Protein AF-A0A5N8WT62-F1 (afdb_monomer_lite)

Structure (mmCIF, N/CA/C/O backbone):
data_AF-A0A5N8WT62-F1
#
_entry.id   AF-A0A5N8WT62-F1
#
loop_
_atom_site.group_PDB
_atom_site.id
_atom_site.type_symbol
_atom_site.label_atom_id
_atom_site.label_alt_id
_atom_site.label_comp_id
_atom_site.label_asym_id
_atom_site.label_entity_id
_atom_site.label_seq_id
_atom_site.pdbx_PDB_ins_code
_atom_site.Cartn_x
_atom_site.Cartn_y
_atom_site.Cartn_z
_atom_site.occupancy
_atom_site.B_iso_or_equiv
_atom_site.auth_seq_id
_atom_site.auth_comp_id
_atom_site.auth_asym_id
_atom_site.auth_atom_id
_atom_site.pdbx_PDB_model_num
ATOM 1 N N . MET A 1 1 ? -28.348 8.836 -7.015 1.00 34.72 1 MET A N 1
ATOM 2 C CA . MET A 1 1 ? -27.151 9.386 -6.341 1.00 34.72 1 MET A CA 1
ATOM 3 C C . MET A 1 1 ? -25.956 8.508 -6.690 1.00 34.72 1 MET A C 1
ATOM 5 O O . MET A 1 1 ? -25.831 7.423 -6.145 1.00 34.72 1 MET A O 1
ATOM 9 N N . CYS A 1 2 ? -25.140 8.913 -7.662 1.00 37.28 2 CYS A N 1
ATOM 10 C CA . CYS A 1 2 ? -23.939 8.187 -8.083 1.00 37.28 2 CYS A CA 1
ATOM 11 C C . CYS A 1 2 ? -22.739 8.648 -7.239 1.00 37.28 2 CYS A C 1
ATOM 13 O O . CYS A 1 2 ? -22.158 9.700 -7.483 1.00 37.28 2 CYS A O 1
ATOM 15 N N . GLY A 1 3 ? -22.380 7.867 -6.218 1.00 40.81 3 GLY A N 1
ATOM 16 C CA . GLY A 1 3 ? -21.241 8.114 -5.324 1.00 40.81 3 GLY A CA 1
ATOM 17 C C . GLY A 1 3 ? -19.871 7.847 -5.961 1.00 40.81 3 GLY A C 1
ATOM 18 O O . GLY A 1 3 ? -19.050 7.166 -5.360 1.00 40.81 3 GLY A O 1
ATOM 19 N N . ALA A 1 4 ? -19.627 8.342 -7.178 1.00 37.66 4 ALA A N 1
ATOM 20 C CA . ALA A 1 4 ? -18.383 8.117 -7.925 1.00 37.66 4 ALA A CA 1
ATOM 21 C C . ALA A 1 4 ? -17.422 9.324 -7.918 1.00 37.66 4 ALA A C 1
ATOM 23 O O . ALA A 1 4 ? -16.327 9.243 -8.463 1.00 37.66 4 ALA A O 1
ATOM 24 N N . CYS A 1 5 ? -17.777 10.429 -7.258 1.00 37.72 5 CYS A N 1
ATOM 25 C CA . CYS A 1 5 ? -16.942 11.634 -7.173 1.00 37.72 5 CYS A CA 1
ATOM 26 C C . CYS A 1 5 ? -15.901 11.562 -6.034 1.00 37.72 5 CYS A C 1
ATOM 28 O O . CYS A 1 5 ? -15.618 12.564 -5.380 1.00 37.72 5 CYS A O 1
ATOM 30 N N . GLY A 1 6 ? -15.362 10.373 -5.748 1.00 40.34 6 GLY A N 1
ATOM 31 C CA . GLY A 1 6 ? -14.271 10.189 -4.791 1.00 40.34 6 GLY A CA 1
ATOM 32 C C . GLY A 1 6 ? -12.950 10.584 -5.443 1.00 40.34 6 GLY A C 1
ATOM 33 O O . GLY A 1 6 ? -12.403 9.809 -6.217 1.00 40.34 6 GLY A O 1
ATOM 34 N N . GLY A 1 7 ? -12.496 11.802 -5.144 1.00 40.34 7 GLY A N 1
ATOM 35 C CA . GLY A 1 7 ? -11.359 12.502 -5.738 1.00 40.34 7 GLY A CA 1
ATOM 36 C C . GLY A 1 7 ? -10.162 11.652 -6.177 1.00 40.34 7 GLY A C 1
ATOM 37 O O . GLY A 1 7 ? -9.673 10.772 -5.469 1.00 40.34 7 GLY A O 1
ATOM 38 N N . THR A 1 8 ? -9.621 12.051 -7.325 1.00 44.72 8 THR A N 1
ATOM 39 C CA . THR A 1 8 ? -8.310 11.696 -7.893 1.00 44.72 8 THR A CA 1
ATOM 40 C C . THR A 1 8 ? -7.134 11.801 -6.907 1.00 44.72 8 THR A C 1
ATOM 42 O O . THR A 1 8 ? -6.061 11.277 -7.180 1.00 44.72 8 THR A O 1
ATOM 45 N N . GLN A 1 9 ? -7.317 12.424 -5.741 1.00 45.44 9 GLN A N 1
ATOM 46 C CA . GLN A 1 9 ? -6.315 12.519 -4.673 1.00 45.44 9 GLN A CA 1
ATOM 47 C C . GLN A 1 9 ? -6.109 11.203 -3.903 1.00 45.44 9 GLN A C 1
ATOM 49 O O . GLN A 1 9 ? -5.055 11.006 -3.314 1.00 45.44 9 GLN A O 1
ATOM 54 N N . ALA A 1 10 ? -7.057 10.263 -3.961 1.00 49.59 10 ALA A N 1
ATOM 55 C CA . ALA A 1 10 ? -6.965 8.980 -3.260 1.00 49.59 10 ALA A CA 1
ATOM 56 C C . ALA A 1 10 ? -6.489 7.813 -4.154 1.00 49.59 10 ALA A C 1
ATOM 58 O O . ALA A 1 10 ? -6.701 6.646 -3.821 1.00 49.59 10 ALA A O 1
ATOM 59 N N . LEU A 1 11 ? -5.868 8.126 -5.299 1.00 55.59 11 LEU A N 1
ATOM 60 C CA . LEU A 1 11 ? -5.342 7.155 -6.270 1.00 55.59 11 LEU A CA 1
ATOM 61 C C . LEU A 1 11 ? -3.998 6.524 -5.84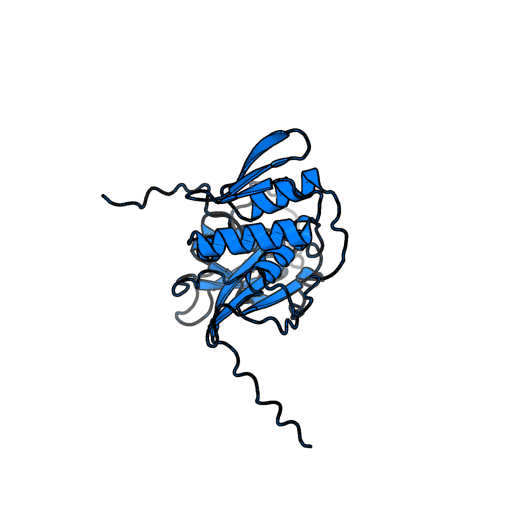9 1.00 55.59 11 LEU A C 1
ATOM 63 O O . LEU A 1 11 ? -3.488 5.685 -6.582 1.00 55.59 11 LEU A O 1
ATOM 67 N N . GLY A 1 12 ? -3.432 6.913 -4.699 1.00 67.25 12 GLY A N 1
ATOM 68 C CA . GLY A 1 12 ? -2.106 6.468 -4.241 1.00 67.25 12 GLY A CA 1
ATOM 69 C C . GLY A 1 12 ? -2.076 5.557 -3.006 1.00 67.25 12 GLY A C 1
ATOM 70 O O . GLY A 1 12 ? -1.006 5.072 -2.655 1.00 67.25 12 GLY A O 1
ATOM 71 N N . ASP A 1 13 ? -3.203 5.300 -2.326 1.00 87.56 13 ASP A N 1
ATOM 72 C CA . ASP A 1 13 ? -3.199 4.384 -1.172 1.00 87.56 13 ASP A CA 1
ATOM 73 C C . ASP A 1 13 ? -3.484 2.946 -1.614 1.00 87.56 13 ASP A C 1
ATOM 75 O O . ASP A 1 13 ? -4.636 2.526 -1.769 1.00 87.56 13 ASP A O 1
ATOM 79 N N . TRP A 1 14 ? -2.406 2.184 -1.794 1.00 92.19 14 TRP A N 1
ATOM 80 C CA . TRP A 1 14 ? -2.440 0.774 -2.178 1.00 92.19 14 TRP A CA 1
ATOM 81 C C . TRP A 1 14 ? -3.269 -0.097 -1.218 1.00 92.19 14 TRP A C 1
ATOM 83 O O . TRP A 1 14 ? -3.805 -1.126 -1.632 1.00 92.19 14 TRP A O 1
ATOM 93 N N . ALA A 1 15 ? -3.397 0.304 0.052 1.00 94.25 15 ALA A N 1
ATOM 94 C CA . ALA A 1 15 ? -4.101 -0.455 1.079 1.00 94.25 15 ALA A CA 1
ATOM 95 C C . ALA A 1 15 ? -5.578 -0.063 1.216 1.00 94.25 15 ALA A C 1
ATOM 97 O O . ALA A 1 15 ? -6.313 -0.706 1.968 1.00 94.25 15 ALA A O 1
ATOM 98 N N . ARG A 1 16 ? -6.052 0.951 0.484 1.00 92.38 16 ARG A N 1
ATOM 99 C CA . ARG A 1 16 ? -7.422 1.466 0.609 1.00 92.38 16 ARG A CA 1
ATOM 100 C C . ARG A 1 16 ? -8.518 0.398 0.464 1.00 92.38 16 ARG A C 1
ATOM 102 O O . ARG A 1 16 ? -9.448 0.412 1.272 1.00 92.38 16 ARG A O 1
ATOM 109 N N . PRO A 1 17 ? -8.448 -0.557 -0.487 1.00 92.12 17 PRO A N 1
ATOM 110 C CA . PRO A 1 17 ? -9.452 -1.620 -0.572 1.00 92.12 17 PRO A CA 1
ATOM 111 C C . PRO A 1 17 ? -9.489 -2.523 0.672 1.00 92.12 17 PRO A C 1
ATOM 113 O O . PRO A 1 17 ? -10.533 -3.083 0.993 1.00 92.12 17 PRO A O 1
ATOM 116 N N . LEU A 1 18 ? -8.369 -2.644 1.391 1.00 93.88 18 LEU A N 1
ATOM 117 C CA . LEU A 1 18 ? -8.225 -3.487 2.584 1.00 93.88 18 LEU A CA 1
ATOM 118 C C . LEU A 1 18 ? -8.820 -2.840 3.834 1.00 93.88 18 LEU A C 1
ATOM 120 O O . LEU A 1 18 ? -9.119 -3.534 4.803 1.00 93.88 18 LEU A O 1
ATOM 124 N N . THR A 1 19 ? -8.961 -1.514 3.824 1.00 95.06 19 THR A N 1
ATOM 125 C CA . THR A 1 19 ? -9.392 -0.690 4.960 1.00 95.06 19 THR A CA 1
ATOM 126 C C . THR A 1 19 ? -10.759 -0.045 4.718 1.00 95.06 19 THR A C 1
ATOM 128 O O . THR A 1 19 ? -11.128 0.923 5.386 1.00 95.06 19 THR A O 1
ATOM 131 N N . ALA A 1 20 ? -11.542 -0.585 3.777 1.00 92.25 20 ALA A N 1
ATOM 132 C CA . ALA A 1 20 ? -12.860 -0.066 3.420 1.00 92.25 20 ALA A CA 1
ATOM 133 C C . ALA A 1 20 ? -13.867 -0.148 4.585 1.00 92.25 20 ALA A C 1
ATOM 135 O O . ALA A 1 20 ? -14.671 0.769 4.784 1.00 92.25 20 ALA A O 1
ATOM 136 N N . GLU A 1 21 ? -13.787 -1.191 5.413 1.00 94.88 21 GLU A N 1
ATOM 137 C CA . GLU A 1 21 ? -14.678 -1.385 6.561 1.00 94.88 21 GLU A CA 1
ATOM 138 C C . GLU A 1 21 ? -14.128 -0.785 7.863 1.00 94.88 21 GLU A C 1
ATOM 140 O O . GLU A 1 21 ? -12.920 -0.712 8.091 1.00 94.88 21 GLU A O 1
ATOM 145 N N . VAL A 1 22 ? -15.035 -0.393 8.768 1.00 95.81 22 VAL A N 1
ATOM 146 C CA . VAL A 1 22 ? -14.671 0.137 10.097 1.00 95.81 22 VAL A CA 1
ATOM 147 C C . VAL A 1 22 ? -13.860 -0.888 10.894 1.00 95.81 22 VAL A C 1
ATOM 149 O O . VAL A 1 22 ? -12.861 -0.517 11.500 1.00 95.81 22 VAL A O 1
ATOM 152 N N . ALA A 1 23 ? -14.242 -2.169 10.855 1.00 95.44 23 ALA A N 1
ATOM 153 C CA . ALA A 1 23 ? -13.525 -3.234 11.557 1.00 95.44 23 ALA A CA 1
ATOM 154 C C . ALA A 1 23 ? -12.074 -3.377 11.067 1.00 95.44 23 ALA A C 1
ATOM 156 O O . ALA A 1 23 ? -11.157 -3.459 11.883 1.00 95.44 23 ALA A O 1
ATOM 157 N N . ALA A 1 24 ? -11.853 -3.311 9.751 1.00 96.00 24 ALA A N 1
ATOM 158 C CA . ALA A 1 24 ? -10.514 -3.346 9.172 1.00 96.00 24 ALA A CA 1
ATOM 159 C C . ALA A 1 24 ? -9.682 -2.113 9.564 1.00 96.00 24 ALA A C 1
ATOM 161 O O . ALA A 1 24 ? -8.508 -2.241 9.913 1.00 96.00 24 ALA A O 1
ATOM 162 N N . ARG A 1 25 ? -10.288 -0.916 9.594 1.00 97.38 25 ARG A N 1
ATOM 163 C CA . ARG A 1 25 ? -9.611 0.292 10.102 1.00 97.38 25 ARG A CA 1
ATOM 164 C C . ARG A 1 25 ? -9.256 0.188 11.582 1.00 97.38 25 ARG A C 1
ATOM 166 O O . ARG A 1 25 ? -8.179 0.642 11.968 1.00 97.38 25 ARG A O 1
ATOM 173 N N . SER A 1 26 ? -10.114 -0.423 12.397 1.00 97.12 26 SER A N 1
ATOM 174 C CA . SER A 1 26 ? -9.813 -0.709 13.805 1.00 97.12 26 SER A CA 1
ATOM 175 C C . SER A 1 26 ? -8.643 -1.678 13.940 1.00 97.12 26 SER A C 1
ATOM 177 O O . SER A 1 26 ? -7.757 -1.435 14.754 1.00 97.12 26 SER A O 1
ATOM 179 N N . ALA A 1 27 ? -8.585 -2.720 13.106 1.00 96.44 27 ALA A N 1
ATOM 180 C CA . ALA A 1 27 ? -7.468 -3.659 13.103 1.00 96.44 27 ALA A CA 1
ATOM 181 C C . ALA A 1 27 ? -6.140 -2.978 12.738 1.00 96.44 27 ALA A C 1
ATOM 183 O O . ALA A 1 27 ? -5.125 -3.194 13.398 1.00 96.44 27 ALA A O 1
ATOM 184 N N . VAL A 1 28 ? -6.151 -2.087 11.740 1.00 96.75 28 VAL A N 1
ATOM 185 C CA . VAL A 1 28 ? -4.987 -1.256 11.396 1.00 96.75 28 VAL A CA 1
ATOM 186 C C . VAL A 1 28 ? -4.588 -0.339 12.552 1.00 96.75 28 VAL A C 1
ATOM 188 O O . VAL A 1 28 ? -3.407 -0.268 12.877 1.00 96.75 28 VAL A O 1
ATOM 191 N N . ALA A 1 29 ? -5.540 0.331 13.208 1.00 96.62 29 ALA A N 1
ATOM 192 C CA . ALA A 1 29 ? -5.240 1.191 14.353 1.00 96.62 29 ALA A CA 1
ATOM 193 C C . ALA A 1 29 ? -4.567 0.401 15.490 1.00 96.62 29 ALA A C 1
ATOM 195 O O . ALA A 1 29 ? -3.530 0.829 15.994 1.00 96.62 29 ALA A O 1
ATOM 196 N N . THR A 1 30 ? -5.090 -0.784 15.825 1.00 94.94 30 THR A N 1
ATOM 197 C CA . THR A 1 30 ? -4.477 -1.699 16.800 1.00 94.94 30 THR A CA 1
ATOM 198 C C . THR A 1 30 ? -3.062 -2.101 16.386 1.00 94.94 30 THR A C 1
ATOM 200 O O . THR A 1 30 ? -2.139 -2.001 17.196 1.00 94.94 30 THR A O 1
ATOM 203 N N . ALA A 1 31 ? -2.866 -2.493 15.124 1.00 93.50 31 ALA A N 1
ATOM 204 C CA . ALA A 1 31 ? -1.561 -2.876 14.594 1.00 93.50 31 ALA A CA 1
ATOM 205 C C . ALA A 1 31 ? -0.540 -1.730 14.680 1.00 93.50 31 ALA A C 1
ATOM 207 O O . ALA A 1 31 ? 0.583 -1.939 15.141 1.00 93.50 31 ALA A O 1
ATOM 208 N N . VAL A 1 32 ? -0.938 -0.509 14.305 1.00 93.75 32 VAL A N 1
ATOM 209 C CA . VAL A 1 32 ? -0.092 0.690 14.399 1.00 93.75 32 VAL A CA 1
ATOM 210 C C . VAL A 1 32 ? 0.244 1.006 15.855 1.00 93.75 32 VAL A C 1
ATOM 212 O O . VAL A 1 32 ? 1.418 1.179 16.173 1.00 93.75 32 VAL A O 1
ATOM 215 N N . THR A 1 33 ? -0.742 1.031 16.760 1.00 92.50 33 THR A N 1
ATOM 216 C CA . THR A 1 33 ? -0.502 1.264 18.195 1.00 92.50 33 THR A CA 1
ATOM 217 C C . THR A 1 33 ? 0.452 0.226 18.778 1.00 92.50 33 THR A C 1
ATOM 219 O O . THR A 1 33 ? 1.339 0.570 19.557 1.00 92.50 33 THR A O 1
ATOM 222 N N . ARG A 1 34 ? 0.315 -1.040 18.380 1.00 89.44 34 ARG A N 1
ATOM 223 C CA . ARG A 1 34 ? 1.184 -2.124 18.838 1.00 89.44 34 ARG A CA 1
ATOM 224 C C . ARG A 1 34 ? 2.615 -1.967 18.325 1.00 89.44 34 ARG A C 1
ATOM 226 O O . ARG A 1 34 ? 3.547 -2.096 19.112 1.00 89.44 34 ARG A O 1
ATOM 233 N N . LEU A 1 35 ? 2.786 -1.643 17.041 1.00 88.56 35 LEU A N 1
ATOM 234 C CA . LEU A 1 35 ? 4.100 -1.433 16.426 1.00 88.56 35 LEU A CA 1
ATOM 235 C C . LEU A 1 35 ? 4.826 -0.206 17.004 1.00 88.56 35 LEU A C 1
ATOM 237 O O . LEU A 1 35 ? 6.024 -0.261 17.278 1.00 88.56 35 LEU A O 1
ATOM 241 N N . ALA A 1 36 ? 4.100 0.891 17.219 1.00 89.19 36 ALA A N 1
ATOM 242 C CA . ALA A 1 36 ? 4.633 2.145 17.751 1.00 89.19 36 ALA A CA 1
ATOM 243 C C . ALA A 1 36 ? 4.757 2.164 19.293 1.00 89.19 36 ALA A C 1
ATOM 245 O O . ALA A 1 36 ? 5.450 3.012 19.867 1.00 89.19 36 ALA A O 1
ATOM 246 N N . GLY A 1 37 ? 4.104 1.226 19.984 1.00 87.44 37 GLY A N 1
ATOM 247 C CA . GLY A 1 37 ? 4.119 1.100 21.438 1.00 87.44 37 GLY A CA 1
ATOM 248 C C . GLY A 1 37 ? 3.513 2.310 22.158 1.00 87.44 37 GLY A C 1
ATOM 249 O O . GLY A 1 37 ? 2.622 2.994 21.659 1.00 87.44 37 GLY A O 1
ATOM 250 N N . ARG A 1 38 ? 4.021 2.617 23.360 1.00 82.94 38 ARG A N 1
ATOM 251 C CA . ARG A 1 38 ? 3.478 3.686 24.231 1.00 82.94 38 ARG A CA 1
ATOM 252 C C . ARG A 1 38 ? 3.535 5.095 23.623 1.00 82.94 38 ARG A C 1
ATOM 254 O O . ARG A 1 38 ? 2.882 5.994 24.141 1.00 82.94 38 ARG A O 1
ATOM 261 N N . ARG A 1 39 ? 4.326 5.303 22.565 1.00 82.56 39 ARG A N 1
ATOM 262 C CA . ARG A 1 39 ? 4.524 6.612 21.920 1.00 82.56 39 ARG A CA 1
ATOM 263 C C . ARG A 1 39 ? 3.563 6.878 20.764 1.00 82.56 39 ARG A C 1
ATOM 265 O O . ARG A 1 39 ? 3.560 7.988 20.254 1.00 82.56 39 ARG A O 1
ATOM 272 N N . ALA A 1 40 ? 2.729 5.907 20.386 1.00 82.06 40 ALA A N 1
ATOM 273 C CA . ALA A 1 40 ? 1.821 6.015 19.242 1.00 82.06 40 ALA A CA 1
ATOM 274 C C . ALA A 1 40 ? 0.772 7.142 19.352 1.00 82.06 40 ALA A C 1
ATOM 276 O O . ALA A 1 40 ? 0.095 7.450 18.374 1.00 82.06 40 ALA A O 1
ATOM 277 N N . GLY A 1 41 ? 0.590 7.720 20.545 1.00 89.06 41 GLY A N 1
ATOM 278 C CA . GLY A 1 41 ? -0.551 8.580 20.837 1.00 89.06 41 GLY A CA 1
ATOM 279 C C . GLY A 1 41 ? -1.854 7.778 20.904 1.00 89.06 41 GLY A C 1
ATOM 280 O O . GLY A 1 41 ? -1.847 6.567 21.140 1.00 89.06 41 GLY A O 1
ATOM 281 N N . ARG A 1 42 ? -2.991 8.457 20.727 1.00 95.88 42 ARG A N 1
ATOM 282 C CA . ARG A 1 42 ? -4.312 7.812 20.636 1.00 95.88 42 ARG A CA 1
ATOM 283 C C . ARG A 1 42 ? -4.793 7.842 19.194 1.00 95.88 42 ARG A C 1
ATOM 285 O O . ARG A 1 42 ? -4.885 8.915 18.605 1.00 95.88 42 ARG A O 1
ATOM 292 N N . ILE A 1 43 ? -5.139 6.678 18.655 1.00 97.38 43 ILE A N 1
ATOM 293 C CA . ILE A 1 43 ? -5.678 6.535 17.302 1.00 97.38 43 ILE A CA 1
ATOM 294 C C . ILE A 1 43 ? -7.163 6.197 17.423 1.00 97.38 43 ILE A C 1
ATOM 296 O O . ILE A 1 43 ? -7.527 5.226 18.081 1.00 97.38 43 ILE A O 1
ATOM 300 N N . ALA A 1 44 ? -8.020 6.997 16.795 1.00 97.50 44 ALA A N 1
ATOM 301 C CA . ALA A 1 44 ? -9.454 6.744 16.712 1.00 97.50 44 ALA A CA 1
ATOM 302 C C . ALA A 1 44 ? -9.872 6.543 15.253 1.00 97.50 44 ALA A C 1
ATOM 304 O O . ALA A 1 44 ? -9.416 7.257 14.360 1.00 97.50 44 ALA A O 1
ATOM 305 N N . VAL A 1 45 ? -10.742 5.565 15.010 1.00 97.50 45 VAL A N 1
ATOM 306 C CA . VAL A 1 45 ? -11.268 5.262 13.673 1.00 97.50 45 VAL A CA 1
ATOM 307 C C . VAL A 1 45 ? -12.397 6.224 13.320 1.00 97.50 45 VAL A C 1
ATOM 309 O O . VAL A 1 45 ? -13.240 6.545 14.156 1.00 97.50 45 VAL A O 1
ATOM 312 N N . ARG A 1 46 ? -12.433 6.660 12.060 1.00 95.50 46 ARG A N 1
ATOM 313 C CA . ARG A 1 46 ? -13.450 7.559 11.507 1.00 95.50 46 ARG A CA 1
ATOM 314 C C . ARG A 1 46 ? -14.063 6.971 10.230 1.00 95.50 46 ARG A C 1
ATOM 316 O O . ARG A 1 46 ? -13.510 6.031 9.641 1.00 95.50 46 ARG A O 1
ATOM 323 N N . PRO A 1 47 ? -15.207 7.503 9.761 1.00 92.38 47 PRO A N 1
ATOM 324 C CA . PRO A 1 47 ? -15.625 7.298 8.380 1.00 92.38 47 PRO A CA 1
ATOM 325 C C . PRO A 1 47 ? -14.519 7.800 7.445 1.00 92.38 47 PRO A C 1
ATOM 327 O O . PRO A 1 47 ? -14.137 8.962 7.525 1.00 92.38 47 PRO A O 1
ATOM 330 N N . GLY A 1 48 ? -13.983 6.914 6.606 1.00 89.19 48 GLY A N 1
ATOM 331 C CA . GLY A 1 48 ? -12.963 7.262 5.613 1.00 89.19 48 GLY A CA 1
ATOM 332 C C . GLY A 1 48 ? -11.504 7.242 6.081 1.00 89.19 48 GLY A C 1
ATOM 333 O O . GLY A 1 48 ? -10.646 7.354 5.222 1.00 89.19 48 GLY A O 1
ATOM 334 N N . GLY A 1 49 ? -11.201 7.041 7.370 1.00 95.94 49 GLY A N 1
ATOM 335 C CA . GLY A 1 49 ? -9.809 7.054 7.839 1.00 95.94 49 GLY A CA 1
ATOM 336 C C . GLY A 1 49 ? -9.657 6.998 9.359 1.00 95.94 49 GLY A C 1
ATOM 337 O O . GLY A 1 49 ? -10.415 6.309 10.052 1.00 95.94 49 GLY A O 1
ATOM 338 N N . TRP A 1 50 ? -8.685 7.744 9.878 1.00 97.94 50 TRP A N 1
ATOM 339 C CA . TRP A 1 50 ? -8.313 7.797 11.290 1.00 97.94 50 TRP A CA 1
ATOM 340 C C . TRP A 1 50 ? -8.083 9.235 11.756 1.00 97.94 50 TRP A C 1
ATOM 342 O O . TRP A 1 50 ? -7.776 10.136 10.981 1.00 97.94 50 TRP A O 1
ATOM 352 N N . SER A 1 51 ? -8.201 9.451 13.059 1.00 97.94 51 SER A N 1
ATOM 353 C CA . SER A 1 51 ? -7.647 10.626 13.725 1.00 97.94 51 SER A CA 1
ATOM 354 C C . SER A 1 51 ? -6.600 10.200 14.739 1.00 97.94 51 SER A C 1
ATOM 356 O O . SER A 1 51 ? -6.847 9.286 15.527 1.00 97.94 51 SER A O 1
ATOM 358 N N . VAL A 1 52 ? -5.464 10.888 14.737 1.00 97.50 52 VAL A N 1
ATOM 359 C CA . VAL A 1 52 ? -4.332 10.638 15.629 1.00 97.50 52 VAL A CA 1
ATOM 360 C C . VAL A 1 52 ? -4.175 11.833 16.556 1.00 97.50 52 VAL A C 1
ATOM 362 O O . VAL A 1 52 ? -3.926 12.947 16.101 1.00 97.50 52 VAL A O 1
ATOM 365 N N . LEU A 1 53 ? -4.317 11.601 17.858 1.00 97.06 53 LEU A N 1
ATOM 366 C CA . LEU A 1 53 ? -3.955 12.559 18.894 1.00 97.06 53 LEU A CA 1
ATOM 367 C C . LEU A 1 53 ? -2.536 12.234 19.366 1.00 97.06 53 LEU A C 1
ATOM 369 O O . LEU A 1 53 ? -2.327 11.243 20.074 1.00 97.06 53 LEU A O 1
ATOM 373 N N . GLY A 1 54 ? -1.573 13.052 18.943 1.00 92.62 54 GLY A N 1
ATOM 374 C CA . GLY A 1 54 ? -0.165 12.897 19.299 1.00 92.62 54 GLY A CA 1
ATOM 375 C C . GLY A 1 54 ? 0.101 13.166 20.783 1.00 92.62 54 GLY A C 1
ATOM 376 O O . GLY A 1 54 ? -0.742 13.695 21.510 1.00 92.62 54 GLY A O 1
ATOM 377 N N . VAL A 1 55 ? 1.311 12.841 21.242 1.00 87.50 55 VAL A N 1
ATOM 378 C CA . VAL A 1 55 ? 1.723 13.020 22.651 1.00 87.50 55 VAL A CA 1
ATOM 379 C C . VAL A 1 55 ? 1.727 14.483 23.111 1.00 87.50 55 VAL A C 1
ATOM 381 O O . VAL A 1 55 ? 1.591 14.753 24.299 1.00 87.50 55 VAL A O 1
ATOM 384 N N . THR A 1 56 ? 1.842 15.428 22.174 1.00 89.62 56 THR A N 1
ATOM 385 C CA . THR A 1 56 ? 1.771 16.877 22.419 1.00 89.62 56 THR A CA 1
ATOM 386 C C . THR A 1 56 ? 0.337 17.412 22.486 1.00 89.62 56 THR A C 1
ATOM 388 O O . THR A 1 56 ? 0.141 18.607 22.683 1.00 89.62 56 THR A O 1
ATOM 391 N N . GLY A 1 57 ? -0.672 16.559 22.280 1.00 92.12 57 GLY A N 1
ATOM 392 C CA . GLY A 1 57 ? -2.074 16.964 22.166 1.00 92.12 57 GLY A CA 1
ATOM 393 C C . GLY A 1 57 ? -2.476 17.476 20.778 1.00 92.12 57 GLY A C 1
ATOM 394 O O . GLY A 1 57 ? -3.640 17.812 20.577 1.00 92.12 57 GLY A O 1
ATOM 395 N N . ALA A 1 58 ? -1.558 17.512 19.804 1.00 94.12 58 ALA A N 1
ATOM 396 C CA . ALA A 1 58 ? -1.890 17.853 18.422 1.00 94.12 58 ALA A CA 1
ATOM 397 C C . ALA A 1 58 ? -2.777 16.769 17.785 1.00 94.12 58 ALA A C 1
ATOM 399 O O . ALA A 1 58 ? -2.461 15.579 17.853 1.00 94.12 58 ALA A O 1
ATOM 400 N N . LEU A 1 59 ? -3.874 17.190 17.152 1.00 97.06 59 LEU A N 1
ATOM 401 C CA . LEU A 1 59 ? -4.795 16.310 16.437 1.00 97.06 59 LEU A CA 1
ATOM 402 C C . LEU A 1 59 ? -4.503 16.352 14.934 1.00 97.06 59 LEU A C 1
ATOM 404 O O . LEU A 1 59 ? -4.527 17.420 14.328 1.00 97.06 59 LEU A O 1
ATOM 408 N N . ALA A 1 60 ? -4.291 15.185 14.334 1.00 97.06 60 ALA A N 1
ATOM 409 C CA . ALA A 1 60 ? -4.173 15.008 12.891 1.00 97.06 60 ALA A CA 1
ATOM 410 C C . ALA A 1 60 ? -5.283 14.086 12.373 1.00 97.06 60 ALA A C 1
ATOM 412 O O . ALA A 1 60 ? -5.716 13.167 13.072 1.00 97.06 60 ALA A O 1
ATOM 413 N N . VAL A 1 61 ? -5.737 14.327 11.145 1.00 97.00 61 VAL A N 1
ATOM 414 C CA . VAL A 1 61 ? -6.642 13.436 10.410 1.00 97.00 61 VAL A CA 1
ATOM 415 C C . VAL A 1 61 ? -5.831 12.776 9.306 1.00 97.00 61 VAL A C 1
ATOM 417 O O . VAL A 1 61 ? -5.052 13.452 8.640 1.00 97.00 61 VAL A O 1
ATOM 420 N N . CYS A 1 62 ? -5.979 11.464 9.172 1.00 96.50 62 CYS A N 1
ATOM 421 C CA . CYS A 1 62 ? -5.286 10.654 8.183 1.00 96.50 62 CYS A CA 1
ATOM 422 C C . CYS A 1 62 ? -6.338 9.875 7.399 1.00 96.50 62 CYS A C 1
ATOM 424 O O . CYS A 1 62 ? -7.053 9.054 7.980 1.00 96.50 62 CYS A O 1
ATOM 426 N N . ASP A 1 63 ? -6.422 10.120 6.100 1.00 95.00 63 ASP A N 1
ATOM 427 C CA . ASP A 1 63 ? -7.402 9.487 5.216 1.00 95.00 63 ASP A CA 1
ATOM 428 C C . ASP A 1 63 ? -6.863 8.176 4.622 1.00 95.00 63 ASP A C 1
ATOM 430 O O . ASP A 1 63 ? -7.624 7.337 4.140 1.00 95.00 63 ASP A O 1
ATOM 434 N N . THR A 1 64 ? -5.543 7.974 4.687 1.00 95.19 64 THR A N 1
ATOM 435 C CA . THR A 1 64 ? -4.847 6.820 4.103 1.00 95.19 64 THR A CA 1
ATOM 436 C C . THR A 1 64 ? -3.968 6.093 5.116 1.00 95.19 64 THR A C 1
ATOM 438 O O . THR A 1 64 ? -3.544 6.659 6.131 1.00 95.19 64 THR A O 1
ATOM 441 N N . LEU A 1 65 ? -3.660 4.821 4.837 1.00 95.75 65 LEU A N 1
ATOM 442 C CA . LEU A 1 65 ? -2.702 4.059 5.646 1.00 95.75 65 LEU A CA 1
ATOM 443 C C . LEU A 1 65 ? -1.323 4.739 5.639 1.00 95.75 65 LEU A C 1
ATOM 445 O O . LEU A 1 65 ? -0.674 4.834 6.681 1.00 95.75 65 LEU A O 1
ATOM 449 N N . THR A 1 66 ? -0.893 5.230 4.476 1.00 95.25 66 THR A N 1
ATOM 450 C CA . THR A 1 66 ? 0.381 5.935 4.307 1.00 95.25 66 THR A CA 1
ATOM 451 C C . THR A 1 66 ? 0.465 7.172 5.197 1.00 95.25 66 THR A C 1
ATOM 453 O O . THR A 1 66 ? 1.454 7.332 5.915 1.00 95.25 66 THR A O 1
ATOM 456 N N . GLU A 1 67 ? -0.574 8.011 5.223 1.00 95.75 67 GLU A N 1
ATOM 457 C CA . GLU A 1 67 ? -0.632 9.183 6.106 1.00 95.75 67 GLU A CA 1
ATOM 458 C C . GLU A 1 67 ? -0.621 8.798 7.584 1.00 95.75 67 GLU A C 1
ATOM 460 O O . GLU A 1 67 ? 0.109 9.408 8.367 1.00 95.75 67 GLU A O 1
ATOM 465 N N . LEU A 1 68 ? -1.389 7.771 7.967 1.00 96.56 68 LEU A N 1
ATOM 466 C CA . LEU A 1 68 ? -1.437 7.287 9.346 1.00 96.56 68 LEU A CA 1
ATOM 467 C C . LEU A 1 68 ? -0.048 6.848 9.824 1.00 96.56 68 LEU A C 1
ATOM 469 O O . LEU A 1 68 ? 0.418 7.282 10.878 1.00 96.56 68 LEU A O 1
ATOM 473 N N . VAL A 1 69 ? 0.623 6.001 9.043 1.00 95.44 69 VAL A N 1
ATOM 474 C CA . VAL A 1 69 ? 1.959 5.494 9.370 1.00 95.44 69 VAL A CA 1
ATOM 475 C C . VAL A 1 69 ? 2.979 6.630 9.393 1.00 95.44 69 VAL A C 1
ATOM 477 O O . VAL A 1 69 ? 3.758 6.714 10.341 1.00 95.44 69 VAL A O 1
ATOM 480 N N . ALA A 1 70 ? 2.944 7.546 8.421 1.00 94.62 70 ALA A N 1
ATOM 481 C CA . ALA A 1 70 ? 3.848 8.695 8.380 1.00 94.62 70 ALA A CA 1
ATOM 482 C C . ALA A 1 70 ? 3.677 9.594 9.611 1.00 94.62 70 ALA A C 1
ATOM 484 O O . ALA A 1 70 ? 4.662 9.988 10.242 1.00 94.62 70 ALA A O 1
ATOM 485 N N . ARG A 1 71 ? 2.423 9.868 9.995 1.00 95.25 71 ARG A N 1
ATOM 486 C CA . ARG A 1 71 ? 2.093 10.675 11.170 1.00 95.25 71 ARG A CA 1
ATOM 487 C C . ARG A 1 71 ? 2.614 10.037 12.454 1.00 95.25 71 ARG A C 1
ATOM 489 O O . ARG A 1 71 ? 3.274 10.712 13.238 1.00 95.25 71 ARG A O 1
ATOM 496 N N . VAL A 1 72 ? 2.336 8.751 12.665 1.00 94.38 72 VAL A N 1
ATOM 497 C CA . VAL A 1 72 ? 2.764 8.045 13.881 1.00 94.38 72 VAL A CA 1
ATOM 498 C C . VAL A 1 72 ? 4.290 7.915 13.934 1.00 94.38 72 VAL A C 1
ATOM 500 O O . VAL A 1 72 ? 4.875 8.137 14.990 1.00 94.38 72 VAL A O 1
ATOM 503 N N . ARG A 1 73 ? 4.954 7.660 12.798 1.00 92.06 73 ARG A N 1
ATOM 504 C CA . ARG A 1 73 ? 6.424 7.627 12.692 1.00 92.06 73 ARG A CA 1
ATOM 505 C C . ARG A 1 73 ? 7.082 8.934 13.109 1.00 92.06 73 ARG A C 1
ATOM 507 O O . ARG A 1 73 ? 8.082 8.902 13.826 1.00 92.06 73 ARG A O 1
ATOM 514 N N . ALA A 1 74 ? 6.529 10.063 12.670 1.00 91.44 74 ALA A N 1
ATOM 515 C CA . ALA A 1 74 ? 7.035 11.381 13.038 1.00 91.44 74 ALA A CA 1
ATOM 516 C C . ALA A 1 74 ? 6.992 11.610 14.560 1.00 91.44 74 ALA A C 1
ATOM 518 O O . ALA A 1 74 ? 7.902 12.228 15.107 1.00 91.44 74 ALA A O 1
ATOM 519 N N . ASP A 1 75 ? 5.981 11.063 15.244 1.00 88.56 75 ASP A N 1
ATOM 520 C CA . ASP A 1 75 ? 5.808 11.203 16.693 1.00 88.56 75 ASP A CA 1
ATOM 521 C C . ASP A 1 75 ? 6.631 10.173 17.502 1.00 88.56 75 ASP A C 1
ATOM 523 O O . ASP A 1 75 ? 7.063 10.462 18.621 1.00 88.56 75 ASP A O 1
ATOM 527 N N . THR A 1 76 ? 6.871 8.966 16.974 1.00 86.44 76 THR A N 1
ATOM 528 C CA . THR A 1 76 ? 7.541 7.881 17.723 1.00 86.44 76 THR A CA 1
ATOM 529 C C . THR A 1 76 ? 9.037 7.754 17.461 1.00 86.44 76 THR A C 1
ATOM 531 O O . THR A 1 76 ? 9.751 7.178 18.290 1.00 86.44 76 THR A O 1
ATOM 534 N N . GLY A 1 77 ? 9.512 8.246 16.315 1.00 77.12 77 GLY A N 1
ATOM 535 C CA . GLY A 1 77 ? 10.824 7.902 15.774 1.00 77.12 77 GLY A CA 1
ATOM 536 C C . GLY A 1 77 ? 10.887 6.442 15.308 1.00 77.12 77 GLY A C 1
ATOM 537 O O . GLY A 1 77 ? 9.875 5.853 14.918 1.00 77.12 77 GLY A O 1
ATOM 538 N N . A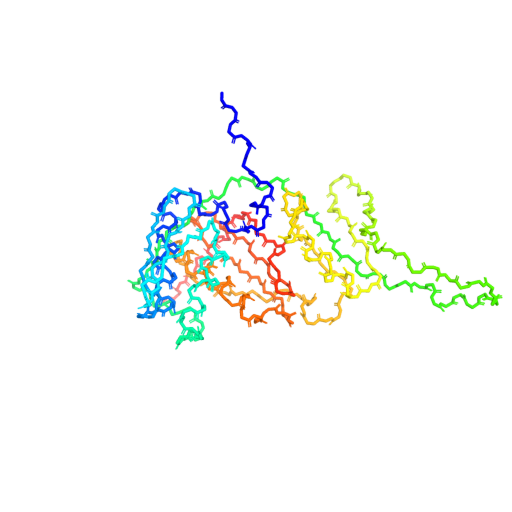RG A 1 78 ? 12.087 5.848 15.350 1.00 69.06 78 ARG A N 1
ATOM 539 C CA . ARG A 1 78 ? 12.330 4.456 14.932 1.00 69.06 78 ARG A CA 1
ATOM 540 C C . ARG A 1 78 ? 11.590 3.471 15.863 1.00 69.06 78 ARG A C 1
ATOM 542 O O . ARG A 1 78 ? 11.686 3.628 17.082 1.00 69.06 78 ARG A O 1
ATOM 549 N N . PRO A 1 79 ? 10.883 2.457 15.332 1.00 63.38 79 PRO A N 1
ATOM 550 C CA . PRO A 1 79 ? 10.157 1.485 16.142 1.00 63.38 79 PRO A CA 1
ATOM 551 C C . PRO A 1 79 ? 11.121 0.671 17.014 1.00 63.38 79 PRO A C 1
ATOM 553 O O . PRO A 1 79 ? 12.258 0.396 16.627 1.00 63.38 79 PRO A O 1
ATOM 556 N N . ALA A 1 80 ? 10.646 0.272 18.195 1.00 54.47 80 ALA A N 1
ATOM 557 C CA . ALA A 1 80 ? 11.447 -0.388 19.230 1.00 54.47 80 ALA A CA 1
ATOM 558 C C . ALA A 1 80 ? 11.847 -1.845 18.906 1.00 54.47 80 ALA A C 1
ATOM 560 O O . ALA A 1 80 ? 12.590 -2.451 19.672 1.00 54.47 80 ALA A O 1
ATOM 561 N N . GLY A 1 81 ? 11.382 -2.413 17.790 1.00 54.53 81 GLY A N 1
ATOM 562 C CA . GLY A 1 81 ? 11.667 -3.792 17.397 1.00 54.53 81 GLY A CA 1
ATOM 563 C C . GLY A 1 81 ? 11.717 -3.952 15.881 1.00 54.53 81 GLY A C 1
ATOM 564 O O . GLY A 1 81 ? 10.831 -3.493 15.161 1.00 54.53 81 GLY A O 1
ATOM 565 N N . SER A 1 82 ? 12.793 -4.579 15.408 1.00 52.41 82 SER A N 1
ATOM 566 C CA . SER A 1 82 ? 12.937 -5.080 14.044 1.00 52.41 82 SER A CA 1
ATOM 567 C C . SER A 1 82 ? 12.155 -6.382 13.914 1.00 52.41 82 SER A C 1
ATOM 569 O O . SER A 1 82 ? 12.257 -7.228 14.792 1.00 52.41 82 SER A O 1
ATOM 571 N N . GLU A 1 83 ? 11.429 -6.517 12.806 1.00 55.03 83 GLU A N 1
ATOM 572 C CA . GLU A 1 83 ? 10.468 -7.587 12.512 1.00 55.03 83 GLU A CA 1
ATOM 573 C C . GLU A 1 83 ? 9.249 -7.574 13.433 1.00 55.03 83 GLU A C 1
ATOM 575 O O . GLU A 1 83 ? 9.343 -7.440 14.649 1.00 55.03 83 GLU A O 1
ATOM 580 N N . ALA A 1 84 ? 8.069 -7.632 12.811 1.00 52.69 84 ALA A N 1
ATOM 581 C CA . ALA A 1 84 ? 6.790 -7.632 13.496 1.00 52.69 84 AL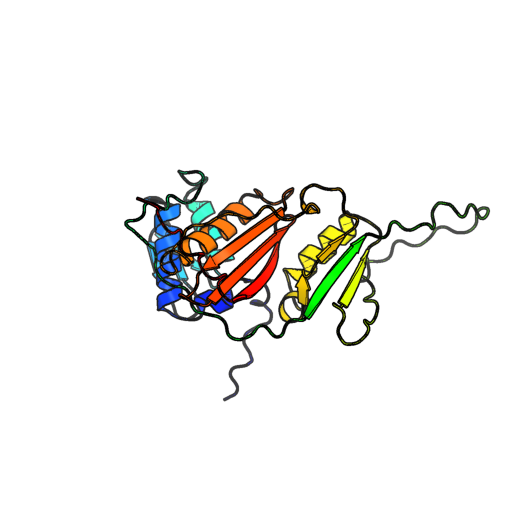A A CA 1
ATOM 582 C C . ALA A 1 84 ? 6.859 -8.592 14.687 1.00 52.69 84 ALA A C 1
ATOM 584 O O . ALA A 1 84 ? 6.995 -9.798 14.480 1.00 52.69 84 ALA A O 1
ATOM 585 N N . ALA A 1 85 ? 6.777 -8.057 15.911 1.00 49.44 85 ALA A N 1
ATOM 586 C CA . ALA A 1 85 ? 6.598 -8.823 17.135 1.00 49.44 85 ALA A CA 1
ATOM 587 C C . ALA A 1 85 ? 5.247 -9.550 17.038 1.00 49.44 85 ALA A C 1
ATOM 589 O O . ALA A 1 85 ? 4.225 -9.151 17.588 1.00 49.44 85 ALA A O 1
ATOM 590 N N . THR A 1 86 ? 5.237 -10.607 16.237 1.00 53.97 86 THR A N 1
ATOM 591 C CA . THR A 1 86 ? 4.143 -11.527 15.974 1.00 53.97 86 THR A CA 1
ATOM 592 C C . THR A 1 86 ? 4.227 -12.605 17.037 1.00 53.97 86 THR A C 1
ATOM 594 O O . THR A 1 86 ? 4.344 -13.794 16.759 1.00 53.97 86 THR A O 1
ATOM 597 N N . GLY A 1 87 ? 4.187 -12.163 18.297 1.00 55.59 87 GLY A N 1
ATOM 598 C CA . GLY A 1 87 ? 3.790 -13.056 19.368 1.00 55.59 87 GLY A CA 1
ATOM 599 C C . GLY A 1 87 ? 2.413 -13.634 19.008 1.00 55.59 87 GLY A C 1
ATOM 600 O O . GLY A 1 87 ? 1.562 -12.881 18.521 1.00 55.59 87 GLY A O 1
ATOM 601 N N . PRO A 1 88 ? 2.192 -14.945 19.191 1.00 56.06 88 PRO A N 1
ATOM 602 C CA . PRO A 1 88 ? 0.965 -15.621 18.767 1.00 56.06 88 PRO A CA 1
ATOM 603 C C . PRO A 1 88 ? -0.311 -15.087 19.443 1.00 56.06 88 PRO A C 1
ATOM 605 O O . PRO A 1 88 ? -1.400 -15.301 18.919 1.00 56.06 88 PRO A O 1
ATOM 608 N N . ASP A 1 89 ? -0.189 -14.350 20.552 1.00 59.78 89 ASP A N 1
ATOM 609 C CA . ASP A 1 89 ? -1.310 -14.097 21.467 1.00 59.78 89 ASP A CA 1
ATOM 610 C C . ASP A 1 89 ? -2.068 -12.774 21.261 1.00 59.78 89 ASP A C 1
ATOM 612 O O . ASP A 1 89 ? -3.036 -12.513 21.971 1.00 59.78 89 ASP A O 1
ATOM 616 N N . ALA A 1 90 ? -1.691 -11.923 20.301 1.00 68.12 90 ALA A N 1
ATOM 617 C CA . ALA A 1 90 ? -2.398 -10.652 20.083 1.00 68.12 90 ALA A CA 1
ATOM 618 C C . ALA A 1 90 ? -2.463 -10.268 18.603 1.00 68.12 90 ALA A C 1
ATOM 620 O O . ALA A 1 90 ? -1.760 -9.363 18.151 1.00 68.12 90 ALA A O 1
ATOM 621 N N . ALA A 1 91 ? -3.283 -10.984 17.840 1.00 80.94 91 ALA A N 1
ATOM 622 C CA . ALA A 1 91 ? -3.569 -10.664 16.449 1.00 80.94 91 ALA A CA 1
ATOM 623 C C . ALA A 1 91 ? -4.405 -9.367 16.364 1.00 80.94 91 ALA A C 1
ATOM 625 O O . ALA A 1 91 ? -5.402 -9.237 17.076 1.00 80.94 91 ALA A O 1
ATOM 626 N N . SER A 1 92 ? -4.001 -8.396 15.536 1.00 86.31 92 SER A N 1
ATOM 627 C CA . SER A 1 92 ? -4.653 -7.073 15.512 1.00 86.31 92 SER A CA 1
ATOM 628 C C . SER A 1 92 ? -6.045 -7.070 14.874 1.00 86.31 92 SER A C 1
ATOM 630 O O . SER A 1 92 ? -6.802 -6.120 15.064 1.00 86.31 92 SER A O 1
ATOM 632 N N . GLY A 1 93 ? -6.402 -8.128 14.148 1.00 89.06 93 GLY A N 1
ATOM 633 C CA . GLY A 1 93 ? -7.697 -8.323 13.509 1.00 89.06 93 GLY A CA 1
ATOM 634 C C . GLY A 1 93 ? -7.599 -8.489 11.992 1.00 89.06 93 GLY A C 1
ATOM 635 O O . GLY A 1 93 ? -6.540 -8.355 11.373 1.00 89.06 93 GLY A O 1
ATOM 636 N N . ARG A 1 94 ? -8.746 -8.800 11.386 1.00 92.25 94 ARG A N 1
ATOM 637 C CA . ARG A 1 94 ? -8.865 -9.061 9.947 1.00 92.25 94 ARG A CA 1
ATOM 638 C C . ARG A 1 94 ? -8.966 -7.767 9.146 1.00 92.25 94 ARG A C 1
ATOM 640 O O . ARG A 1 94 ? -9.529 -6.777 9.607 1.00 92.25 94 ARG A O 1
ATOM 647 N N . LEU A 1 95 ? -8.458 -7.818 7.920 1.00 94.69 95 LEU A N 1
ATOM 648 C CA . LEU A 1 95 ? -8.665 -6.789 6.904 1.00 94.69 95 LEU A CA 1
ATOM 649 C C . LEU A 1 95 ? -9.833 -7.166 5.987 1.00 94.69 95 LEU A C 1
ATOM 651 O O . LEU A 1 95 ? -10.241 -8.328 5.930 1.00 94.69 95 LEU A O 1
ATOM 655 N N . THR A 1 96 ? -10.349 -6.189 5.246 1.00 93.19 96 THR A N 1
ATOM 656 C CA . THR A 1 96 ? -11.366 -6.432 4.221 1.00 93.19 96 THR A CA 1
ATOM 657 C C . THR A 1 96 ? -10.744 -7.184 3.043 1.00 93.19 96 THR A C 1
ATOM 659 O O . THR A 1 96 ? -9.661 -6.837 2.569 1.00 93.19 96 THR A O 1
ATOM 662 N N . LEU A 1 97 ? -11.435 -8.216 2.555 1.00 92.75 97 LEU A N 1
ATOM 663 C CA . LEU A 1 97 ? -11.080 -8.880 1.304 1.00 92.75 97 LEU A CA 1
ATOM 664 C C . LEU A 1 97 ? -11.492 -7.974 0.131 1.00 92.75 97 LEU A C 1
ATOM 666 O O . LEU A 1 97 ? -12.686 -7.700 -0.002 1.00 92.75 97 LEU A O 1
ATOM 670 N N . PRO A 1 98 ? -10.561 -7.515 -0.726 1.00 90.62 98 PRO A N 1
ATOM 671 C CA . PRO A 1 98 ? -10.941 -6.748 -1.902 1.00 90.62 98 PRO A CA 1
ATOM 672 C C . PRO A 1 98 ? -11.785 -7.599 -2.853 1.00 90.62 98 PRO A C 1
ATOM 674 O O . PRO A 1 98 ? -11.627 -8.821 -2.922 1.00 90.62 98 PRO A O 1
ATOM 677 N N . GLY A 1 99 ? -12.626 -6.940 -3.650 1.00 89.12 99 GLY A N 1
ATOM 678 C CA . GLY A 1 99 ? -13.205 -7.569 -4.835 1.00 89.12 99 GLY A CA 1
ATOM 679 C C . GLY A 1 99 ? -12.129 -7.977 -5.858 1.00 89.12 99 GLY A C 1
ATOM 680 O O . GLY A 1 99 ? -10.945 -7.688 -5.666 1.00 89.12 99 GLY A O 1
ATOM 681 N N . PRO A 1 100 ? -12.520 -8.644 -6.958 1.00 88.75 100 PRO A N 1
ATOM 682 C CA . PRO A 1 100 ? -11.599 -8.993 -8.035 1.00 88.75 100 PRO A CA 1
ATOM 683 C C . PRO A 1 100 ? -10.806 -7.778 -8.530 1.00 88.75 100 PRO A C 1
ATOM 685 O O . PRO A 1 100 ? -11.365 -6.699 -8.720 1.00 88.75 100 PRO A O 1
ATOM 688 N N . ASP A 1 101 ? -9.505 -7.962 -8.753 1.00 87.94 101 ASP A N 1
ATOM 689 C CA . ASP A 1 101 ? -8.672 -6.916 -9.337 1.00 87.94 101 ASP A CA 1
ATOM 690 C C . ASP A 1 101 ? -8.835 -6.915 -10.861 1.00 87.94 101 ASP A C 1
ATOM 692 O O . ASP A 1 101 ? -8.586 -7.919 -11.529 1.00 87.94 101 ASP A O 1
ATOM 696 N N . HIS A 1 102 ? -9.292 -5.787 -11.400 1.00 89.06 102 HIS A N 1
ATOM 697 C CA . HIS A 1 102 ? -9.526 -5.592 -12.831 1.00 89.06 102 HIS A CA 1
ATOM 698 C C . HIS A 1 102 ? -8.339 -4.941 -13.553 1.00 89.06 102 HIS A C 1
ATOM 700 O O . HIS A 1 102 ? -8.405 -4.712 -14.763 1.00 89.06 102 HIS A O 1
ATOM 706 N N . ARG A 1 103 ? -7.265 -4.612 -12.827 1.00 91.12 103 ARG A N 1
ATOM 707 C CA . ARG A 1 103 ? -6.044 -4.053 -13.406 1.00 91.12 103 ARG A CA 1
ATOM 708 C C . ARG A 1 103 ? -5.352 -5.075 -14.302 1.00 91.12 103 ARG A C 1
ATOM 710 O O . ARG A 1 103 ? -5.471 -6.286 -14.120 1.00 91.12 103 ARG A O 1
ATOM 717 N N . ARG A 1 104 ? -4.592 -4.578 -15.274 1.00 92.56 104 ARG A N 1
ATOM 718 C CA . ARG A 1 104 ? -3.793 -5.383 -16.200 1.00 92.56 104 ARG A CA 1
ATOM 719 C C . ARG A 1 104 ? -2.374 -5.555 -15.677 1.00 92.56 104 ARG A C 1
ATOM 721 O O . ARG A 1 104 ? -1.771 -4.614 -15.168 1.00 92.56 104 ARG A O 1
ATOM 728 N N . GLY A 1 105 ? -1.835 -6.757 -15.824 1.00 93.81 105 GLY A N 1
ATOM 729 C CA . GLY A 1 105 ? -0.429 -7.005 -15.536 1.00 93.81 105 GLY A CA 1
ATOM 730 C C . GLY A 1 105 ? 0.461 -6.364 -16.599 1.00 93.81 105 GLY A C 1
ATOM 731 O O . GLY A 1 105 ? 0.197 -6.530 -17.788 1.00 93.81 105 GLY A O 1
ATOM 732 N N . VAL A 1 106 ? 1.506 -5.663 -16.164 1.00 95.44 106 VAL A N 1
ATOM 733 C CA . VAL A 1 106 ? 2.522 -5.047 -17.026 1.00 95.44 106 VAL A CA 1
ATOM 734 C C . VAL A 1 106 ? 3.887 -5.678 -16.771 1.00 95.44 106 VAL A C 1
ATOM 736 O O . VAL A 1 106 ? 4.292 -5.843 -15.618 1.00 95.44 106 VAL A O 1
ATOM 739 N N . VAL A 1 107 ? 4.620 -5.994 -17.835 1.00 96.38 107 VAL A N 1
ATOM 740 C CA . VAL A 1 107 ? 6.045 -6.335 -17.768 1.00 96.38 107 VAL A CA 1
ATOM 741 C C . VAL A 1 107 ? 6.863 -5.096 -18.109 1.00 96.38 107 VAL A C 1
ATOM 743 O O . VAL A 1 107 ? 6.722 -4.541 -19.195 1.00 96.38 107 VAL A O 1
ATOM 746 N N . VAL A 1 108 ? 7.731 -4.666 -17.197 1.00 96.00 108 VAL A N 1
ATOM 747 C CA . VAL A 1 108 ? 8.712 -3.611 -17.477 1.00 96.00 108 VAL A CA 1
ATOM 748 C C . VAL A 1 108 ? 10.000 -4.278 -17.954 1.00 96.00 108 VAL A C 1
ATOM 750 O O . VAL A 1 108 ? 10.623 -5.041 -17.213 1.00 96.00 108 VAL A O 1
ATOM 753 N N . ALA A 1 109 ? 10.393 -4.011 -19.196 1.00 96.38 109 ALA A N 1
ATOM 754 C CA . ALA A 1 109 ? 11.576 -4.587 -19.818 1.00 96.38 109 ALA A CA 1
ATOM 755 C C . ALA A 1 109 ? 12.609 -3.494 -20.102 1.00 96.38 109 ALA A C 1
ATOM 757 O O . ALA A 1 109 ? 12.372 -2.603 -20.918 1.00 96.38 109 ALA A O 1
ATOM 758 N N . LEU A 1 110 ? 13.764 -3.578 -19.441 1.00 95.88 110 LEU A N 1
ATOM 759 C CA . LEU A 1 110 ? 14.911 -2.745 -19.773 1.00 95.88 110 LEU A CA 1
ATOM 760 C C . LEU A 1 110 ? 15.596 -3.334 -21.005 1.00 95.88 110 LEU A C 1
ATOM 762 O O . LEU A 1 110 ? 16.124 -4.447 -20.965 1.00 95.88 110 LEU A O 1
ATOM 766 N N . ILE A 1 111 ? 15.567 -2.577 -22.097 1.00 93.75 111 ILE A N 1
ATOM 767 C CA . ILE A 1 111 ? 16.250 -2.898 -23.346 1.00 93.75 111 ILE A CA 1
ATOM 768 C C . ILE A 1 111 ? 17.260 -1.773 -23.548 1.00 93.75 111 ILE A C 1
ATOM 770 O O . ILE A 1 111 ? 16.847 -0.679 -23.933 1.00 93.75 111 ILE A O 1
ATOM 774 N N . PRO A 1 112 ? 18.553 -2.000 -23.246 1.00 88.69 112 PRO A N 1
ATOM 775 C CA . PRO A 1 112 ? 19.567 -0.978 -23.439 1.00 88.69 112 PRO A CA 1
ATOM 776 C C . PRO A 1 112 ? 19.530 -0.552 -24.898 1.00 88.69 112 PRO A C 1
ATOM 778 O O . PRO A 1 112 ? 19.568 -1.408 -25.791 1.00 88.69 112 PRO A O 1
ATOM 781 N N . ASP A 1 113 ? 19.402 0.749 -25.129 1.00 80.88 113 ASP A N 1
ATOM 782 C CA . ASP A 1 113 ? 19.317 1.258 -26.485 1.00 80.88 113 ASP A CA 1
ATOM 783 C C . ASP A 1 113 ? 20.621 0.903 -27.214 1.00 80.88 113 ASP A C 1
ATOM 785 O O . ASP A 1 113 ? 21.714 1.282 -26.792 1.00 80.88 113 ASP A O 1
ATOM 789 N N . ARG A 1 114 ? 20.528 0.109 -28.286 1.00 60.56 114 ARG A N 1
ATOM 790 C CA . ARG A 1 114 ? 21.704 -0.303 -29.078 1.00 60.56 114 ARG A CA 1
ATOM 791 C C . ARG A 1 114 ? 22.247 0.838 -29.945 1.00 60.56 114 ARG A C 1
ATOM 793 O O . ARG A 1 114 ? 23.187 0.641 -30.708 1.00 60.56 114 ARG A O 1
ATOM 800 N N . THR A 1 115 ? 21.651 2.023 -29.863 1.00 56.81 115 THR A N 1
ATOM 801 C CA . THR A 1 115 ? 21.917 3.159 -30.752 1.00 56.81 115 THR A CA 1
ATOM 802 C C . THR A 1 115 ? 23.253 3.860 -30.497 1.00 56.81 115 THR A C 1
ATOM 804 O O . THR A 1 115 ? 23.647 4.684 -31.318 1.00 56.81 115 THR A O 1
ATOM 807 N N . ALA A 1 116 ? 24.009 3.499 -29.452 1.00 55.53 116 ALA A N 1
ATOM 808 C CA . ALA A 1 116 ? 25.358 4.036 -29.245 1.00 55.53 116 ALA A CA 1
ATOM 809 C C . ALA A 1 116 ? 26.422 3.469 -30.212 1.00 55.53 116 ALA A C 1
ATOM 811 O O . ALA A 1 116 ? 27.458 4.103 -30.382 1.00 55.53 116 ALA A O 1
ATOM 812 N N . ASP A 1 117 ? 26.160 2.348 -30.897 1.00 54.91 117 ASP A N 1
ATOM 813 C CA . ASP A 1 117 ? 27.138 1.725 -31.811 1.00 54.91 117 ASP A CA 1
ATOM 814 C C . ASP A 1 117 ? 26.949 2.113 -33.289 1.00 54.91 117 ASP A C 1
ATOM 816 O O . ASP A 1 117 ? 27.602 1.560 -34.173 1.00 54.91 117 ASP A O 1
ATOM 820 N N . THR A 1 118 ? 26.072 3.074 -33.601 1.00 54.16 118 THR A N 1
ATOM 821 C CA . THR A 1 118 ? 26.006 3.644 -34.959 1.00 54.16 118 THR A CA 1
ATOM 822 C C . THR A 1 118 ? 26.747 4.978 -34.985 1.00 54.16 118 THR A C 1
ATOM 824 O O . THR A 1 118 ? 26.133 6.043 -34.981 1.00 54.16 118 THR A O 1
ATOM 827 N N . GLU A 1 119 ? 28.084 4.920 -35.011 1.00 49.59 119 GLU A N 1
ATOM 828 C CA . GLU A 1 119 ? 28.950 6.037 -35.414 1.00 49.59 119 GLU A CA 1
ATOM 829 C C . GLU A 1 119 ? 28.633 6.437 -36.870 1.00 49.59 119 GLU A C 1
ATOM 831 O O . GLU A 1 119 ? 29.297 6.043 -37.827 1.00 49.59 119 GLU A O 1
ATOM 836 N N . GLY A 1 120 ? 27.570 7.217 -37.055 1.00 57.66 120 GLY A N 1
ATOM 837 C CA . GLY A 1 120 ? 27.391 8.075 -38.221 1.00 57.66 120 GLY A CA 1
ATOM 838 C C . GLY A 1 120 ? 28.069 9.425 -37.956 1.00 57.66 120 GLY A C 1
ATOM 839 O O . GLY A 1 120 ? 27.897 9.977 -36.867 1.00 57.66 120 GLY A O 1
ATOM 840 N N . PRO A 1 121 ? 28.849 9.983 -38.899 1.00 60.53 121 PRO A N 1
ATOM 841 C CA . PRO A 1 121 ? 29.640 11.179 -38.647 1.00 60.53 121 PRO A CA 1
ATOM 842 C C . PRO A 1 121 ? 28.757 12.413 -38.400 1.00 60.53 121 PRO A C 1
ATOM 844 O O . PRO A 1 121 ? 27.910 12.769 -39.214 1.00 60.53 121 PRO A O 1
ATOM 847 N N . ALA A 1 122 ? 29.012 13.037 -37.246 1.00 59.91 122 ALA A N 1
ATOM 848 C CA . ALA A 1 122 ? 28.737 14.408 -36.810 1.00 59.91 122 ALA A CA 1
ATOM 849 C C . ALA A 1 122 ? 27.730 15.249 -37.622 1.00 59.91 122 ALA A C 1
ATOM 851 O O . ALA A 1 122 ? 28.057 15.810 -38.667 1.00 59.91 122 ALA A O 1
ATOM 852 N N . GLY A 1 123 ? 26.559 15.506 -37.034 1.00 56.09 123 GLY A N 1
ATOM 853 C CA . GLY A 1 123 ? 25.724 16.622 -37.468 1.00 56.09 123 GLY A CA 1
ATOM 854 C C . GLY A 1 123 ? 24.418 16.777 -36.699 1.00 56.09 123 GLY A C 1
ATOM 855 O O . GLY A 1 123 ? 23.417 16.182 -37.080 1.00 56.09 123 GLY A O 1
ATOM 856 N N . THR A 1 124 ? 24.425 17.691 -35.719 1.00 48.66 124 THR A N 1
ATOM 857 C CA . THR A 1 124 ? 23.290 18.416 -35.088 1.00 48.66 124 THR A CA 1
ATOM 858 C C . THR A 1 124 ? 23.015 18.045 -33.615 1.00 48.66 124 THR A C 1
ATOM 860 O O . THR A 1 124 ? 22.643 16.910 -33.329 1.00 48.66 124 THR A O 1
ATOM 863 N N . PRO A 1 125 ? 23.156 18.987 -32.655 1.00 54.53 125 PRO A N 1
ATOM 864 C CA . PRO A 1 125 ? 22.856 18.737 -31.244 1.00 54.53 125 PRO A CA 1
ATOM 865 C C . PRO A 1 125 ? 21.344 18.607 -30.995 1.00 54.53 125 PRO A C 1
ATOM 867 O O . PRO A 1 125 ? 20.558 19.470 -31.395 1.00 54.53 125 PRO A O 1
ATOM 870 N N . LEU A 1 126 ? 20.949 17.526 -30.314 1.00 45.97 126 LEU A N 1
ATOM 871 C CA . LEU A 1 126 ? 19.561 17.218 -29.973 1.00 45.97 126 LEU A CA 1
ATOM 872 C C . LEU A 1 126 ? 19.089 18.000 -28.737 1.00 45.97 126 LEU A C 1
ATOM 874 O O . LEU A 1 126 ? 19.789 18.148 -27.738 1.00 45.97 126 LEU A O 1
ATOM 878 N N . ARG A 1 127 ? 17.856 18.485 -28.835 1.00 43.44 127 ARG A N 1
ATOM 879 C CA . ARG A 1 127 ? 17.136 19.333 -27.884 1.00 43.44 127 ARG A CA 1
ATOM 880 C C . ARG A 1 127 ? 16.612 18.491 -26.709 1.00 43.44 127 ARG A C 1
ATOM 882 O O . ARG A 1 127 ? 15.808 17.590 -26.921 1.00 43.44 127 ARG A O 1
ATOM 889 N N . THR A 1 128 ? 17.014 18.804 -25.478 1.00 43.78 128 THR A N 1
ATOM 890 C CA . THR A 1 128 ? 16.463 18.214 -24.244 1.00 43.78 128 THR A CA 1
ATOM 891 C C . THR A 1 128 ? 15.075 18.794 -23.948 1.00 43.78 128 THR A C 1
ATOM 893 O O . THR A 1 128 ? 14.931 19.836 -23.311 1.00 43.78 128 THR A O 1
ATOM 896 N N . GLY A 1 129 ? 14.034 18.147 -24.475 1.00 42.44 129 GLY A N 1
ATOM 897 C CA . GLY A 1 129 ? 12.638 18.396 -24.103 1.00 42.44 129 GLY A CA 1
ATOM 898 C C . GLY A 1 129 ? 12.207 17.594 -22.862 1.00 42.44 129 GLY A C 1
ATOM 899 O O . GLY A 1 129 ? 12.918 16.673 -22.458 1.00 42.44 129 GLY A O 1
ATOM 900 N N . PRO A 1 130 ? 11.062 17.937 -22.242 1.00 43.00 130 PRO A N 1
ATOM 901 C CA . PRO A 1 130 ? 10.516 17.206 -21.100 1.00 43.00 130 PRO A CA 1
ATOM 902 C C . PRO A 1 130 ? 10.251 15.739 -21.464 1.00 43.00 130 PRO A C 1
ATOM 904 O O . PRO A 1 130 ? 9.657 15.459 -22.501 1.00 43.00 130 PRO A O 1
ATOM 907 N N . THR A 1 131 ? 10.707 14.827 -20.603 1.00 49.00 131 THR A N 1
ATOM 908 C CA . THR A 1 131 ? 10.583 13.369 -20.736 1.00 49.00 131 THR A CA 1
ATOM 909 C C . THR A 1 131 ? 9.117 12.969 -20.915 1.00 49.00 131 THR A C 1
ATOM 911 O O . THR A 1 131 ? 8.345 12.968 -19.953 1.00 49.00 131 THR A O 1
ATOM 914 N N . GLU A 1 132 ? 8.722 12.660 -22.152 1.00 49.94 132 GLU A N 1
ATOM 915 C CA . GLU A 1 132 ? 7.443 12.013 -22.440 1.00 49.94 132 GLU A CA 1
ATOM 916 C C . GLU A 1 132 ? 7.372 10.667 -2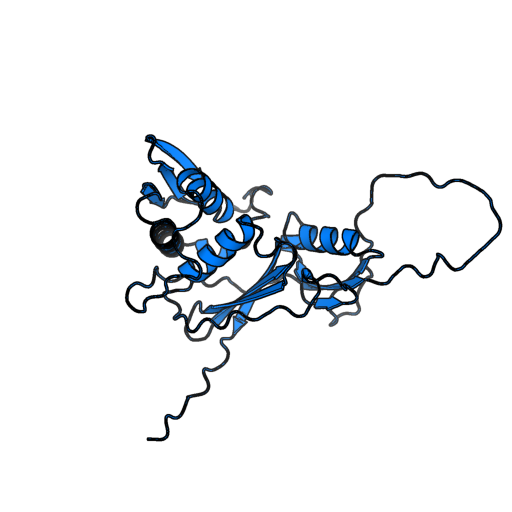1.712 1.00 49.94 132 GLU A C 1
ATOM 918 O O . GLU A 1 132 ? 8.373 9.967 -21.544 1.00 49.94 132 GLU A O 1
ATOM 923 N N . ALA A 1 133 ? 6.174 10.325 -21.237 1.00 50.66 133 ALA A N 1
ATOM 924 C CA . ALA A 1 133 ? 5.925 9.039 -20.605 1.00 50.66 133 ALA A CA 1
ATOM 925 C C . ALA A 1 133 ? 6.304 7.894 -21.568 1.00 50.66 133 ALA A C 1
ATOM 927 O O . ALA A 1 133 ? 6.078 8.025 -22.772 1.00 50.66 133 ALA A O 1
ATOM 928 N N . PRO A 1 134 ? 6.856 6.776 -21.062 1.00 56.56 134 PRO A N 1
ATOM 929 C CA . PRO A 1 134 ? 7.331 5.675 -21.895 1.00 56.56 134 PRO A CA 1
ATOM 930 C C . PRO A 1 134 ? 6.243 5.192 -22.862 1.00 56.56 134 PRO A C 1
ATOM 932 O O . PRO A 1 134 ? 5.104 4.933 -22.461 1.00 56.56 134 PRO A O 1
ATOM 935 N N . THR A 1 135 ? 6.599 5.070 -24.141 1.00 54.12 135 THR A N 1
ATOM 936 C CA . THR A 1 135 ? 5.693 4.617 -25.199 1.00 54.12 135 THR A CA 1
ATOM 937 C C . THR A 1 135 ? 5.286 3.170 -24.940 1.00 54.12 135 THR A C 1
ATOM 939 O O . THR A 1 135 ? 6.100 2.251 -25.031 1.00 54.12 135 THR A O 1
ATOM 942 N N . ALA A 1 136 ? 4.013 2.951 -24.612 1.00 50.59 136 ALA A N 1
ATOM 943 C CA . ALA A 1 136 ? 3.466 1.611 -24.455 1.00 50.59 136 ALA A CA 1
ATOM 944 C C . ALA A 1 136 ? 3.427 0.900 -25.819 1.00 50.59 136 ALA A C 1
ATOM 946 O O . ALA A 1 136 ? 2.736 1.341 -26.740 1.00 50.59 136 ALA A O 1
ATOM 947 N N . VAL A 1 137 ? 4.138 -0.221 -25.948 1.00 51.66 137 VAL A N 1
ATOM 948 C CA . VAL A 1 137 ? 3.977 -1.118 -27.097 1.00 51.66 137 VAL A CA 1
ATOM 949 C C . VAL A 1 137 ? 2.641 -1.841 -26.930 1.00 51.66 137 VAL A C 1
ATOM 951 O O . VAL A 1 137 ? 2.360 -2.403 -25.872 1.00 51.66 137 VAL A O 1
ATOM 954 N N . THR A 1 138 ? 1.786 -1.801 -27.956 1.00 40.59 138 THR A N 1
ATOM 955 C CA . THR A 1 138 ? 0.458 -2.431 -27.892 1.00 40.59 138 THR A CA 1
ATOM 956 C C . THR A 1 138 ? 0.612 -3.959 -27.857 1.00 40.59 138 THR A C 1
ATOM 958 O O . THR A 1 138 ? 1.207 -4.515 -28.779 1.00 40.59 138 THR A O 1
ATOM 961 N N . PRO A 1 139 ? 0.107 -4.656 -26.827 1.00 40.31 139 PRO A N 1
ATOM 962 C CA . PRO A 1 139 ? 0.296 -6.095 -26.680 1.00 40.31 139 PRO A CA 1
ATOM 963 C C . PRO A 1 139 ? -0.711 -6.912 -27.490 1.00 40.31 139 PRO A C 1
ATOM 965 O O . PRO A 1 139 ? -1.844 -6.496 -27.745 1.00 40.31 139 PRO A O 1
ATOM 968 N N . THR A 1 140 ? -0.305 -8.137 -27.818 1.00 40.19 140 THR A N 1
ATOM 969 C CA . THR A 1 140 ? -1.183 -9.195 -28.323 1.00 40.19 140 THR A CA 1
ATOM 970 C C . THR A 1 140 ? -2.192 -9.591 -27.229 1.00 40.19 140 THR A C 1
ATOM 972 O O . THR A 1 140 ? -1.805 -9.750 -26.066 1.00 40.19 140 THR A O 1
ATOM 975 N N . PRO A 1 141 ? -3.490 -9.773 -27.538 1.00 40.25 141 PRO A N 1
ATOM 976 C CA . PRO A 1 141 ? -4.478 -10.170 -26.537 1.00 40.25 141 PRO A CA 1
ATOM 977 C C . PRO A 1 141 ? -4.099 -11.504 -25.872 1.00 40.25 141 PRO A C 1
ATOM 979 O O . PRO A 1 141 ? -3.900 -12.510 -26.547 1.00 40.25 141 PRO A O 1
ATOM 982 N N . GLY A 1 142 ? -3.988 -11.495 -24.539 1.00 55.91 142 GLY A N 1
ATOM 983 C CA . GLY A 1 142 ? -3.570 -12.643 -23.720 1.00 55.91 142 GLY A CA 1
ATOM 984 C C . GLY A 1 142 ? -2.128 -12.576 -23.198 1.00 55.91 142 GLY A C 1
ATOM 985 O O . GLY A 1 142 ? -1.778 -13.346 -22.307 1.00 55.91 142 GLY A O 1
ATOM 986 N N . THR A 1 143 ? -1.312 -11.637 -23.685 1.00 61.03 143 THR A N 1
ATOM 987 C CA . THR A 1 143 ? 0.012 -11.324 -23.119 1.00 61.03 143 THR A CA 1
ATOM 988 C C . THR A 1 143 ? -0.056 -10.070 -22.254 1.00 61.03 143 THR A C 1
ATOM 990 O O . THR A 1 143 ? -0.798 -9.147 -22.579 1.00 61.03 143 THR A O 1
ATOM 993 N N . ALA A 1 144 ? 0.686 -10.048 -21.142 1.00 75.25 144 ALA A N 1
ATOM 994 C CA . ALA A 1 144 ? 0.836 -8.850 -20.320 1.00 75.25 144 ALA A CA 1
ATOM 995 C C . ALA A 1 144 ? 1.335 -7.673 -21.176 1.00 75.25 144 ALA A C 1
ATOM 997 O O . ALA A 1 144 ? 2.204 -7.851 -22.035 1.00 75.25 144 ALA A O 1
ATOM 998 N N . ASP A 1 145 ? 0.797 -6.480 -20.930 1.00 89.81 145 ASP A N 1
ATOM 999 C CA . ASP A 1 145 ? 1.245 -5.251 -21.582 1.00 89.81 145 ASP A CA 1
ATOM 1000 C C . ASP A 1 145 ? 2.747 -5.067 -21.286 1.00 89.81 145 ASP A C 1
ATOM 1002 O O . ASP A 1 145 ? 3.189 -5.281 -20.159 1.00 89.81 145 ASP A O 1
ATOM 1006 N N . THR A 1 146 ? 3.563 -4.718 -22.284 1.00 94.00 146 THR A N 1
ATOM 1007 C CA . THR A 1 146 ? 5.017 -4.560 -22.089 1.00 94.00 146 THR A CA 1
ATOM 1008 C C . THR A 1 146 ? 5.409 -3.092 -22.183 1.00 94.00 146 THR A C 1
ATOM 1010 O O . THR A 1 146 ? 5.110 -2.423 -23.172 1.00 94.00 146 THR A O 1
ATOM 1013 N N . TRP A 1 147 ? 6.085 -2.586 -21.152 1.00 94.31 147 TRP A N 1
ATOM 1014 C CA . TRP A 1 147 ? 6.679 -1.250 -21.127 1.00 94.31 147 TRP A CA 1
ATOM 1015 C C . TRP A 1 147 ? 8.186 -1.377 -21.307 1.00 94.31 147 TRP A C 1
ATOM 1017 O O . TRP A 1 147 ? 8.875 -1.941 -20.457 1.00 94.31 147 TRP A O 1
ATOM 1027 N N . THR A 1 148 ? 8.694 -0.862 -22.420 1.00 94.50 148 THR A N 1
ATOM 1028 C CA . THR A 1 148 ? 10.126 -0.853 -22.720 1.00 94.50 148 THR A CA 1
ATOM 1029 C C . THR A 1 148 ? 10.762 0.435 -22.223 1.00 94.50 148 THR A C 1
ATOM 1031 O O . THR A 1 148 ? 10.236 1.518 -22.473 1.00 94.50 148 THR A O 1
ATOM 1034 N N . VAL A 1 149 ? 11.895 0.313 -21.541 1.00 95.12 149 VAL A N 1
ATOM 1035 C CA . VAL A 1 149 ? 12.682 1.437 -21.015 1.00 95.12 149 VAL A CA 1
ATOM 1036 C C . VAL A 1 149 ? 14.146 1.267 -21.411 1.00 95.12 149 VAL A C 1
ATOM 1038 O O . VAL A 1 149 ? 14.627 0.137 -21.511 1.00 95.12 149 VAL A O 1
ATOM 1041 N N . GLY A 1 150 ? 14.851 2.371 -21.647 1.00 93.81 150 GLY A N 1
ATOM 1042 C CA . GLY A 1 150 ? 16.246 2.370 -22.088 1.00 93.81 150 GLY A CA 1
ATOM 1043 C C . GLY A 1 150 ? 17.250 2.331 -20.937 1.00 93.81 150 GLY A C 1
ATOM 1044 O O . GLY A 1 150 ? 18.383 1.887 -21.115 1.00 93.81 150 GLY A O 1
ATOM 1045 N N . THR A 1 151 ? 16.844 2.770 -19.740 1.00 95.38 151 THR A N 1
ATOM 1046 C CA . THR A 1 151 ? 17.733 2.887 -18.572 1.00 95.38 151 THR A CA 1
ATOM 1047 C C . THR A 1 151 ? 17.090 2.395 -17.272 1.00 95.38 151 THR A C 1
ATOM 1049 O O . THR A 1 151 ? 15.869 2.299 -17.144 1.00 95.38 151 THR A O 1
ATOM 1052 N N . GLU A 1 152 ? 17.909 2.118 -16.250 1.00 95.75 152 GLU A N 1
ATOM 1053 C CA . GLU A 1 152 ? 17.408 1.763 -14.912 1.00 95.75 152 GLU A CA 1
ATOM 1054 C C . GLU A 1 152 ? 16.671 2.924 -14.228 1.00 95.75 152 GLU A C 1
ATOM 1056 O O . GLU A 1 152 ? 15.738 2.698 -13.456 1.00 95.75 152 GLU A O 1
ATOM 1061 N N . ALA A 1 153 ? 17.051 4.170 -14.525 1.00 96.06 153 ALA A N 1
ATOM 1062 C CA . ALA A 1 153 ? 16.364 5.354 -14.016 1.00 96.06 153 ALA A CA 1
ATOM 1063 C C . ALA A 1 153 ? 14.937 5.449 -14.580 1.00 96.06 153 ALA A C 1
ATOM 1065 O O . ALA A 1 153 ? 13.986 5.685 -13.831 1.00 96.06 153 ALA A O 1
ATOM 1066 N N . GLU A 1 154 ? 14.772 5.183 -15.876 1.00 96.00 154 GLU A N 1
ATOM 10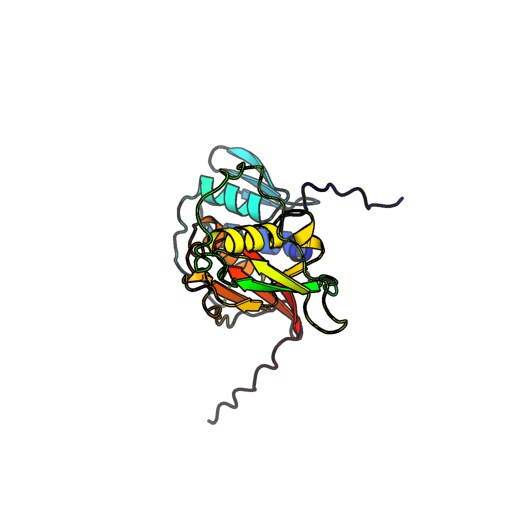67 C CA . GLU A 1 154 ? 13.458 5.086 -16.518 1.00 96.00 154 GLU A CA 1
ATOM 1068 C C . GLU A 1 154 ? 12.654 3.893 -15.996 1.00 96.00 154 GLU A C 1
ATOM 1070 O O . GLU A 1 154 ? 11.461 4.034 -15.729 1.00 96.00 154 GLU A O 1
ATOM 1075 N N . ALA A 1 155 ? 13.296 2.743 -15.759 1.00 96.69 155 ALA A N 1
ATOM 1076 C CA . ALA A 1 155 ? 12.648 1.607 -15.107 1.00 96.69 155 ALA A CA 1
ATOM 1077 C C . ALA A 1 155 ? 12.115 1.991 -13.715 1.00 96.69 155 ALA A C 1
ATOM 1079 O O . ALA A 1 155 ? 10.961 1.709 -13.394 1.00 96.69 155 ALA A O 1
ATOM 1080 N N . ARG A 1 156 ? 12.907 2.700 -12.899 1.00 96.62 156 ARG A N 1
ATOM 1081 C CA . ARG A 1 156 ? 12.470 3.202 -11.585 1.00 96.62 156 ARG A CA 1
ATOM 1082 C C . ARG A 1 156 ? 11.313 4.201 -11.712 1.00 96.62 156 ARG A C 1
ATOM 1084 O O . ARG A 1 156 ? 10.371 4.135 -10.921 1.00 96.62 156 ARG A O 1
ATOM 1091 N N . ALA A 1 157 ? 11.338 5.085 -12.710 1.00 95.56 157 ALA A N 1
ATOM 1092 C CA . ALA A 1 157 ? 10.231 6.000 -12.991 1.00 95.56 157 ALA A CA 1
ATOM 1093 C C . ALA A 1 157 ? 8.947 5.250 -13.395 1.00 95.56 157 ALA A C 1
ATOM 1095 O O . ALA A 1 157 ? 7.864 5.594 -12.920 1.00 95.56 157 ALA A O 1
ATOM 1096 N N . ALA A 1 158 ? 9.063 4.184 -14.193 1.00 95.62 158 ALA A N 1
ATOM 1097 C CA . ALA A 1 158 ? 7.948 3.310 -14.547 1.00 95.62 158 ALA A CA 1
ATOM 1098 C C . ALA A 1 158 ? 7.355 2.597 -13.318 1.00 95.62 158 ALA A C 1
ATOM 1100 O O . ALA A 1 158 ? 6.135 2.554 -13.167 1.00 95.62 158 ALA A O 1
ATOM 1101 N N . LEU A 1 159 ? 8.193 2.102 -12.397 1.00 96.31 159 LEU A N 1
ATOM 1102 C CA . LEU A 1 159 ? 7.725 1.517 -11.133 1.00 96.31 159 LEU A CA 1
ATOM 1103 C C . LEU A 1 159 ? 6.971 2.539 -10.272 1.00 96.31 159 LEU A C 1
ATOM 1105 O O . LEU A 1 159 ? 5.901 2.227 -9.752 1.00 96.31 159 LEU A O 1
ATOM 1109 N N . LYS A 1 160 ? 7.478 3.774 -10.171 1.00 95.12 160 LYS A N 1
ATOM 1110 C CA . LYS A 1 160 ? 6.767 4.865 -9.493 1.00 95.12 160 LYS A CA 1
ATOM 1111 C C . LYS A 1 160 ? 5.416 5.148 -10.156 1.00 95.12 160 LYS A C 1
ATOM 1113 O O . LYS A 1 160 ? 4.421 5.313 -9.460 1.00 95.12 160 LYS A O 1
ATOM 1118 N N . ALA A 1 161 ? 5.358 5.175 -11.488 1.00 92.81 161 ALA A N 1
ATOM 1119 C CA . ALA A 1 161 ? 4.106 5.368 -12.216 1.00 92.81 161 ALA A CA 1
ATOM 1120 C C . ALA A 1 161 ? 3.107 4.225 -11.968 1.00 92.81 161 ALA A C 1
ATOM 1122 O O . ALA A 1 161 ? 1.913 4.475 -11.889 1.00 92.81 161 ALA A O 1
ATOM 1123 N N . LEU A 1 162 ? 3.560 2.980 -11.797 1.00 93.81 162 LEU A N 1
ATOM 1124 C CA . LEU A 1 162 ? 2.676 1.870 -11.418 1.00 93.81 162 LEU A CA 1
ATOM 1125 C C . LEU A 1 162 ? 2.131 1.993 -9.988 1.00 93.81 162 LEU A C 1
ATOM 1127 O O . LEU A 1 162 ? 1.046 1.484 -9.718 1.00 93.81 162 LEU A O 1
ATOM 1131 N N . ALA A 1 163 ? 2.863 2.644 -9.085 1.00 92.75 163 ALA A N 1
ATOM 1132 C CA . ALA A 1 163 ? 2.443 2.841 -7.700 1.00 92.75 163 ALA A CA 1
ATOM 1133 C C . ALA A 1 163 ? 1.571 4.090 -7.493 1.00 92.75 163 ALA A C 1
ATOM 1135 O O . ALA A 1 163 ? 0.742 4.101 -6.586 1.00 92.75 163 ALA A O 1
ATOM 1136 N N . ASP A 1 164 ? 1.715 5.108 -8.349 1.00 87.62 164 ASP A N 1
ATOM 1137 C CA . ASP A 1 164 ? 1.051 6.403 -8.199 1.00 87.62 164 ASP A CA 1
ATOM 1138 C C . ASP A 1 164 ? 0.154 6.780 -9.392 1.00 87.62 164 ASP A C 1
ATOM 1140 O O . ASP A 1 164 ? 0.408 6.475 -10.558 1.00 87.62 164 ASP A O 1
ATOM 1144 N N . GLY A 1 165 ? -0.873 7.584 -9.113 1.00 80.06 165 GLY A N 1
ATOM 1145 C CA . GLY A 1 165 ? -1.628 8.297 -10.143 1.00 80.06 165 GLY A CA 1
ATOM 1146 C C . GLY A 1 165 ? -2.544 7.399 -10.990 1.00 80.06 165 GLY A C 1
ATOM 1147 O O . GLY A 1 165 ? -3.072 6.396 -10.506 1.00 80.06 165 GLY A O 1
ATOM 1148 N N . PRO A 1 166 ? -2.824 7.765 -12.256 1.00 84.81 166 PRO A N 1
ATOM 1149 C CA . PRO A 1 166 ? -3.847 7.084 -13.048 1.00 84.81 166 PRO A CA 1
ATOM 1150 C C . PRO A 1 166 ? -3.458 5.648 -13.425 1.00 84.81 166 PRO A C 1
ATOM 1152 O O . PRO A 1 166 ? -4.340 4.801 -13.580 1.00 84.81 166 PRO A O 1
ATOM 1155 N N . HIS A 1 167 ? -2.163 5.345 -13.552 1.00 87.12 167 HIS A N 1
ATOM 1156 C CA . HIS A 1 167 ? -1.703 4.010 -13.937 1.00 87.12 167 HIS A CA 1
ATOM 1157 C C . HIS A 1 167 ? -1.913 2.983 -12.823 1.00 87.12 167 HIS A C 1
ATOM 1159 O O . HIS A 1 167 ? -2.317 1.868 -13.144 1.00 87.12 167 HIS A O 1
ATOM 1165 N N . ALA A 1 168 ? -1.768 3.366 -11.550 1.00 87.62 168 ALA A N 1
ATOM 1166 C CA . ALA A 1 168 ? -1.987 2.484 -10.399 1.00 87.62 168 ALA A CA 1
ATOM 1167 C C . ALA A 1 168 ? -3.401 1.877 -10.340 1.00 87.62 168 ALA A C 1
ATOM 1169 O O . ALA A 1 168 ? -3.603 0.793 -9.787 1.00 87.62 168 ALA A O 1
ATOM 1170 N N . THR A 1 169 ? -4.385 2.543 -10.958 1.00 88.06 169 THR A N 1
ATOM 1171 C CA . THR A 1 169 ? -5.771 2.045 -11.066 1.00 88.06 169 THR A CA 1
ATOM 1172 C C . THR A 1 169 ? -6.038 1.137 -12.252 1.00 88.06 169 THR A C 1
ATOM 1174 O O . THR A 1 169 ? -7.102 0.526 -12.323 1.00 88.06 169 THR A O 1
ATOM 1177 N N . ARG A 1 170 ? -5.104 1.057 -13.201 1.00 91.25 170 ARG A N 1
ATOM 1178 C CA . ARG A 1 170 ? -5.269 0.310 -14.455 1.00 91.25 170 ARG A CA 1
ATOM 1179 C C . ARG A 1 170 ? -4.261 -0.814 -14.604 1.00 91.25 170 ARG A C 1
ATOM 1181 O O . ARG A 1 170 ? -4.551 -1.775 -15.308 1.00 91.25 170 ARG A O 1
ATOM 1188 N N . HIS A 1 171 ? -3.116 -0.703 -13.943 1.00 94.19 171 HIS A N 1
ATOM 1189 C CA . HIS A 1 171 ? -1.981 -1.587 -14.128 1.00 94.19 171 HIS A CA 1
ATOM 1190 C C . HIS A 1 171 ? -1.371 -2.003 -12.790 1.00 94.19 171 HIS A C 1
ATOM 1192 O O . HIS A 1 171 ? -1.479 -1.292 -11.792 1.00 94.19 171 HIS A O 1
ATOM 1198 N N . TYR A 1 172 ? -0.711 -3.155 -12.789 1.00 94.69 172 TYR A N 1
ATOM 1199 C CA . TYR A 1 172 ? 0.192 -3.599 -11.731 1.00 94.69 172 TYR A CA 1
ATOM 1200 C C . TYR A 1 172 ? 1.419 -4.265 -12.359 1.00 94.69 172 TYR A C 1
ATOM 1202 O O . TYR A 1 172 ? 1.373 -4.710 -13.507 1.00 94.69 172 TYR A O 1
ATOM 1210 N N . LEU A 1 173 ? 2.512 -4.382 -11.607 1.00 96.19 173 LEU A N 1
ATOM 1211 C CA . LEU A 1 173 ? 3.713 -5.064 -12.081 1.00 96.19 173 LEU A CA 1
ATOM 1212 C C . LEU A 1 173 ? 3.517 -6.590 -12.112 1.00 96.19 173 LEU A C 1
ATOM 1214 O O . LEU A 1 173 ? 3.414 -7.243 -11.070 1.00 96.19 173 LEU A O 1
ATOM 1218 N N . ALA A 1 174 ? 3.509 -7.162 -13.313 1.00 95.94 174 ALA A N 1
ATOM 1219 C CA . ALA A 1 174 ? 3.516 -8.605 -13.553 1.00 95.94 174 ALA A CA 1
ATOM 1220 C C . ALA A 1 174 ? 4.935 -9.172 -13.712 1.00 95.94 174 ALA A C 1
ATOM 1222 O O . ALA A 1 174 ? 5.157 -10.343 -13.414 1.00 95.94 174 ALA A O 1
ATOM 1223 N N . GLY A 1 175 ? 5.897 -8.357 -14.152 1.00 95.75 175 GLY A N 1
ATOM 1224 C CA . GLY A 1 175 ? 7.289 -8.774 -14.292 1.00 95.75 175 GLY A CA 1
ATOM 1225 C C . GLY A 1 175 ? 8.241 -7.603 -14.506 1.00 95.75 175 GLY A C 1
ATOM 1226 O O . GLY A 1 175 ? 7.838 -6.536 -14.960 1.00 95.75 175 GLY A O 1
ATOM 1227 N N . LEU A 1 176 ? 9.511 -7.818 -14.176 1.00 97.06 176 LEU A N 1
ATOM 1228 C CA . LEU A 1 176 ? 10.596 -6.863 -14.376 1.00 97.06 176 LEU A CA 1
ATOM 1229 C C . LEU A 1 176 ? 11.809 -7.623 -14.912 1.00 97.06 176 LEU A C 1
ATOM 1231 O O . LEU A 1 176 ? 12.219 -8.617 -14.312 1.00 97.06 176 LEU A O 1
ATOM 1235 N N . THR A 1 177 ? 12.365 -7.187 -16.040 1.00 96.94 177 THR A N 1
ATOM 1236 C CA . THR A 1 177 ? 13.490 -7.871 -16.699 1.00 96.94 177 THR A CA 1
ATOM 1237 C C . THR A 1 177 ? 14.549 -6.882 -17.168 1.00 96.94 177 THR A C 1
ATOM 1239 O O . THR A 1 177 ? 14.223 -5.762 -17.553 1.00 96.94 177 THR A O 1
ATOM 1242 N N . GLY A 1 178 ? 15.815 -7.308 -17.175 1.00 96.00 178 GLY A N 1
ATOM 1243 C CA . GLY A 1 178 ? 16.945 -6.512 -17.678 1.00 96.00 178 GLY A CA 1
ATOM 1244 C C . GLY A 1 178 ? 17.510 -5.476 -16.699 1.00 96.00 178 GLY A C 1
ATOM 1245 O O . GLY A 1 178 ? 18.516 -4.850 -17.007 1.00 96.00 178 GLY A O 1
ATOM 1246 N N . VAL A 1 179 ? 16.908 -5.308 -15.518 1.00 97.25 179 VAL A N 1
ATOM 1247 C CA . VAL A 1 179 ? 17.435 -4.443 -14.451 1.00 97.25 179 VAL A CA 1
ATOM 1248 C C . VAL A 1 179 ? 18.476 -5.207 -13.635 1.00 97.25 179 VAL A C 1
ATOM 1250 O O . VAL A 1 179 ? 18.206 -6.316 -13.174 1.00 97.25 179 VAL A O 1
ATOM 1253 N N . THR A 1 180 ? 19.648 -4.605 -13.440 1.00 96.75 180 THR A N 1
ATOM 1254 C CA . THR A 1 180 ? 20.776 -5.196 -12.703 1.00 96.75 180 THR A CA 1
ATOM 1255 C C . THR A 1 180 ? 20.850 -4.731 -11.251 1.00 96.75 180 THR A C 1
ATOM 1257 O O . THR A 1 180 ? 21.406 -5.436 -10.408 1.00 96.75 180 THR A O 1
ATOM 1260 N N . ALA A 1 181 ? 20.260 -3.577 -10.933 1.00 96.81 181 ALA A N 1
ATOM 1261 C CA . ALA A 1 181 ? 20.183 -3.090 -9.565 1.00 96.81 181 ALA A CA 1
ATOM 1262 C C . ALA A 1 181 ? 19.447 -4.073 -8.621 1.00 96.81 181 ALA A C 1
ATOM 1264 O O . ALA A 1 181 ? 18.515 -4.763 -9.045 1.00 96.81 181 ALA A O 1
ATOM 1265 N N . PRO A 1 182 ? 19.781 -4.101 -7.315 1.00 97.44 182 PRO A N 1
ATOM 1266 C CA . PRO A 1 182 ? 19.197 -5.043 -6.352 1.00 97.44 182 PRO A CA 1
ATOM 1267 C C . PRO A 1 182 ? 17.660 -5.024 -6.244 1.00 97.44 182 PRO A C 1
ATOM 1269 O O . PRO A 1 182 ? 17.033 -6.067 -6.071 1.00 97.44 182 PRO A O 1
ATOM 1272 N N . TRP A 1 183 ? 17.019 -3.864 -6.412 1.00 96.94 183 TRP A N 1
ATOM 1273 C CA . TRP A 1 183 ? 15.553 -3.740 -6.458 1.00 96.94 183 TRP A CA 1
ATOM 1274 C C . TRP A 1 183 ? 14.925 -4.343 -7.731 1.00 96.94 183 TRP A C 1
ATOM 1276 O O . TRP A 1 183 ? 13.706 -4.526 -7.796 1.00 96.94 183 TRP A O 1
ATOM 1286 N N . GLY A 1 184 ? 15.740 -4.660 -8.740 1.00 96.62 184 GLY A N 1
ATOM 1287 C CA . GLY A 1 184 ? 15.374 -5.375 -9.962 1.00 96.62 184 GLY A CA 1
ATOM 1288 C C . GLY A 1 184 ? 15.444 -6.899 -9.849 1.00 96.62 184 GLY A C 1
ATOM 1289 O O . GLY A 1 184 ? 14.832 -7.597 -10.654 1.00 96.62 184 GLY A O 1
ATOM 1290 N N . ALA A 1 185 ? 16.124 -7.427 -8.826 1.00 96.00 185 ALA A N 1
ATOM 1291 C CA . ALA A 1 185 ? 16.282 -8.863 -8.608 1.00 96.00 185 ALA A CA 1
ATOM 1292 C C . ALA A 1 185 ? 14.937 -9.570 -8.317 1.00 96.00 185 ALA A C 1
ATOM 1294 O O . ALA A 1 185 ? 13.941 -8.911 -7.992 1.00 96.00 185 ALA A O 1
ATOM 1295 N N . PRO A 1 186 ? 14.857 -10.913 -8.402 1.00 96.19 186 PRO A N 1
ATOM 1296 C CA . PRO A 1 186 ? 13.681 -11.649 -7.943 1.00 96.19 186 PRO A CA 1
ATOM 1297 C C . PRO A 1 186 ? 13.284 -11.234 -6.520 1.00 96.19 186 PRO A C 1
ATOM 1299 O O . PRO A 1 186 ? 14.133 -11.151 -5.633 1.00 96.19 186 PRO A O 1
ATOM 1302 N N . ALA A 1 187 ? 11.998 -10.945 -6.312 1.00 93.56 187 ALA A N 1
ATOM 1303 C CA . ALA A 1 187 ? 11.520 -10.453 -5.026 1.00 93.56 187 ALA A CA 1
ATOM 1304 C C . ALA A 1 187 ? 11.693 -11.525 -3.946 1.00 93.56 187 ALA A C 1
ATOM 1306 O O . ALA A 1 187 ? 11.273 -12.671 -4.123 1.00 93.56 187 ALA A O 1
ATOM 1307 N N . VAL A 1 188 ? 12.296 -11.148 -2.819 1.00 93.06 188 VAL A N 1
ATOM 1308 C CA . VAL A 1 188 ? 12.505 -12.068 -1.701 1.00 93.06 188 VAL A CA 1
ATOM 1309 C C . VAL A 1 188 ? 11.164 -12.281 -0.996 1.00 93.06 188 VAL A C 1
ATOM 1311 O O . VAL A 1 188 ? 10.553 -11.301 -0.556 1.00 93.06 188 VAL A O 1
ATOM 1314 N N . PRO A 1 189 ? 10.666 -13.527 -0.883 1.00 90.81 189 PRO A N 1
ATOM 1315 C CA . PRO A 1 189 ? 9.409 -13.784 -0.205 1.00 90.81 189 PRO A CA 1
ATOM 1316 C C . PRO A 1 189 ? 9.576 -13.661 1.306 1.00 90.81 189 PRO A C 1
ATOM 1318 O O . PRO A 1 189 ? 10.376 -14.369 1.920 1.00 90.81 189 PRO A O 1
ATOM 1321 N N . LEU A 1 190 ? 8.757 -12.819 1.929 1.00 88.25 190 LEU A N 1
ATOM 1322 C CA . LEU A 1 190 ? 8.585 -12.839 3.372 1.00 88.25 190 LEU A CA 1
ATOM 1323 C C . LEU A 1 190 ? 7.646 -13.985 3.737 1.00 88.25 190 LEU A C 1
ATOM 1325 O O . LEU A 1 190 ? 6.424 -13.904 3.582 1.00 88.25 190 LEU A O 1
ATOM 1329 N N . CYS A 1 191 ? 8.237 -15.070 4.229 1.00 70.06 191 CYS A N 1
ATOM 1330 C CA . CYS A 1 191 ? 7.516 -16.230 4.734 1.00 70.06 191 CYS A CA 1
ATOM 1331 C C . CYS A 1 191 ? 6.794 -15.885 6.039 1.00 70.06 191 CYS A C 1
ATOM 1333 O O . CYS A 1 191 ? 7.274 -16.188 7.129 1.00 70.06 191 CYS A O 1
ATOM 1335 N N . SER A 1 192 ? 5.613 -15.282 5.938 1.00 68.19 192 SER A N 1
ATOM 1336 C CA . SER A 1 192 ? 4.763 -15.092 7.103 1.00 68.19 192 SER A CA 1
ATOM 1337 C C . SER A 1 192 ? 3.913 -16.339 7.363 1.00 68.19 192 SER A C 1
ATOM 1339 O O . SER A 1 192 ? 3.126 -16.770 6.520 1.00 68.19 192 SER A O 1
ATOM 1341 N N . ARG A 1 193 ? 4.038 -16.917 8.563 1.00 65.69 193 ARG A N 1
ATOM 1342 C CA . ARG A 1 193 ? 3.105 -17.942 9.072 1.00 65.69 193 ARG A CA 1
ATOM 1343 C C . ARG A 1 193 ? 1.827 -17.332 9.662 1.00 65.69 193 ARG A C 1
ATOM 1345 O O . ARG A 1 193 ? 1.073 -18.047 10.321 1.00 65.69 193 ARG A O 1
ATOM 1352 N N . SER A 1 194 ? 1.585 -16.038 9.440 1.00 69.31 194 SER A N 1
ATOM 1353 C CA . SER A 1 194 ? 0.445 -15.307 9.988 1.00 69.31 194 SER A CA 1
ATOM 1354 C C . SER A 1 194 ? -0.888 -16.010 9.728 1.00 69.31 194 SER A C 1
ATOM 1356 O O . SER A 1 194 ? -1.118 -16.615 8.679 1.00 69.31 194 SER A O 1
ATOM 1358 N N . ALA A 1 195 ? -1.777 -15.933 10.714 1.00 82.88 195 ALA A N 1
ATOM 1359 C CA . ALA A 1 195 ? -3.195 -16.191 10.523 1.00 82.88 195 ALA A CA 1
ATOM 1360 C C . ALA A 1 195 ? -3.859 -14.954 9.884 1.00 82.88 195 ALA A C 1
ATOM 1362 O O . ALA A 1 195 ? -3.283 -13.864 9.951 1.00 82.88 195 ALA A O 1
ATOM 1363 N N . PRO A 1 196 ? -5.070 -15.083 9.310 1.00 83.19 196 PRO A N 1
ATOM 1364 C CA . PRO A 1 196 ? -5.835 -13.937 8.811 1.00 83.19 196 PRO A CA 1
ATOM 1365 C C . PRO A 1 196 ? -5.999 -12.799 9.825 1.00 83.19 196 PRO A C 1
ATOM 1367 O O . PRO A 1 196 ? -6.027 -11.628 9.460 1.00 83.19 196 PRO A O 1
ATOM 1370 N N . ASP A 1 197 ? -6.039 -13.131 11.115 1.00 87.19 197 ASP A N 1
ATOM 1371 C CA . ASP A 1 197 ? -6.174 -12.146 12.188 1.00 87.19 197 ASP A CA 1
ATOM 1372 C C . ASP A 1 197 ? -4.906 -11.285 12.379 1.00 87.19 197 ASP A C 1
ATOM 1374 O O . ASP A 1 197 ? -4.944 -10.287 13.089 1.00 87.19 197 ASP A O 1
ATOM 1378 N N . SER A 1 198 ? -3.777 -11.638 11.753 1.00 88.56 198 SER A N 1
ATOM 1379 C CA . SER A 1 198 ? -2.541 -10.835 11.750 1.00 88.56 198 SER A CA 1
ATOM 1380 C C . SER A 1 198 ? -2.324 -10.078 10.433 1.00 88.56 198 SER A C 1
ATOM 1382 O O . SER A 1 198 ? -1.244 -9.533 10.203 1.00 88.56 198 SER A O 1
ATOM 1384 N N . ALA A 1 199 ? -3.318 -10.056 9.539 1.00 91.75 199 ALA A N 1
ATOM 1385 C CA . ALA A 1 199 ? -3.202 -9.407 8.234 1.00 91.75 199 ALA A CA 1
ATOM 1386 C C . ALA A 1 199 ? -2.860 -7.915 8.356 1.00 91.75 199 ALA A C 1
ATOM 1388 O O . ALA A 1 199 ? -1.975 -7.416 7.657 1.00 91.75 199 ALA A O 1
ATOM 1389 N N . ALA A 1 200 ? -3.532 -7.221 9.281 1.00 94.00 200 ALA A N 1
ATOM 1390 C CA . ALA A 1 200 ? -3.314 -5.800 9.536 1.00 94.00 200 ALA A CA 1
ATOM 1391 C C . ALA A 1 200 ? -1.876 -5.508 9.983 1.00 94.00 200 ALA A C 1
ATOM 1393 O O . ALA A 1 200 ? -1.279 -4.532 9.541 1.00 94.00 200 ALA A O 1
ATOM 1394 N N . ASP A 1 201 ? -1.295 -6.385 10.801 1.00 91.69 201 ASP A N 1
ATOM 1395 C CA . ASP A 1 201 ? 0.071 -6.238 11.302 1.00 91.69 201 ASP A CA 1
ATOM 1396 C C . ASP A 1 201 ? 1.104 -6.282 10.187 1.00 91.69 201 ASP A C 1
ATOM 1398 O O . ASP A 1 201 ? 2.038 -5.483 10.160 1.00 91.69 201 ASP A O 1
ATOM 1402 N N . LEU A 1 202 ? 0.911 -7.205 9.248 1.00 91.56 202 LEU A N 1
ATOM 1403 C CA . LEU A 1 202 ? 1.801 -7.377 8.114 1.00 91.56 202 LEU A CA 1
ATOM 1404 C C . LEU A 1 202 ? 1.709 -6.191 7.150 1.00 91.56 202 LEU A C 1
ATOM 1406 O O . LEU A 1 202 ? 2.736 -5.665 6.733 1.00 91.56 202 LEU A O 1
ATOM 1410 N N . VAL A 1 203 ? 0.493 -5.726 6.850 1.00 94.44 203 VAL A N 1
ATOM 1411 C CA . VAL A 1 203 ? 0.256 -4.542 6.007 1.00 94.44 203 VAL A CA 1
ATOM 1412 C C . VAL A 1 203 ? 0.864 -3.280 6.624 1.00 94.44 203 VAL A C 1
ATOM 1414 O O . VAL A 1 203 ? 1.567 -2.541 5.936 1.00 94.44 203 VAL A O 1
ATOM 1417 N N . VAL A 1 204 ? 0.663 -3.065 7.928 1.00 94.62 204 VAL A N 1
ATOM 1418 C CA . VAL A 1 204 ? 1.251 -1.931 8.655 1.00 94.62 204 VAL A CA 1
ATOM 1419 C C . VAL A 1 204 ? 2.774 -2.021 8.681 1.00 94.62 204 VAL A C 1
ATOM 1421 O O . VAL A 1 204 ? 3.441 -1.018 8.441 1.00 94.62 204 VAL A O 1
ATOM 1424 N N . TRP A 1 205 ? 3.341 -3.206 8.927 1.00 92.88 205 TRP A N 1
ATOM 1425 C CA . TRP A 1 205 ? 4.791 -3.400 8.906 1.00 92.88 205 TRP A CA 1
ATOM 1426 C C . TRP A 1 205 ? 5.391 -3.109 7.526 1.00 92.88 205 TRP A C 1
ATOM 1428 O O . TRP A 1 205 ? 6.404 -2.416 7.454 1.00 92.88 205 TRP A O 1
ATOM 1438 N N . VAL A 1 206 ? 4.764 -3.590 6.442 1.00 94.12 206 VAL A N 1
ATOM 1439 C CA . VAL A 1 206 ? 5.226 -3.328 5.068 1.00 94.12 206 VAL A CA 1
ATOM 1440 C C . VAL A 1 206 ? 5.246 -1.829 4.800 1.00 94.12 206 VAL A C 1
ATOM 1442 O O . VAL A 1 206 ? 6.273 -1.309 4.367 1.00 94.12 206 VAL A O 1
ATOM 1445 N N . GLU A 1 207 ? 4.150 -1.126 5.094 1.00 95.88 207 GLU A N 1
ATOM 1446 C CA . GLU A 1 207 ? 4.078 0.318 4.868 1.00 95.88 207 GLU A CA 1
ATOM 1447 C C . GLU A 1 207 ? 5.111 1.073 5.713 1.00 95.88 207 GLU A C 1
ATOM 1449 O O . GLU A 1 207 ? 5.805 1.957 5.215 1.00 95.88 207 GLU A O 1
ATOM 1454 N N . TRP A 1 208 ? 5.274 0.691 6.978 1.00 94.00 208 TRP A N 1
ATOM 1455 C CA . TRP A 1 208 ? 6.249 1.313 7.865 1.00 94.00 208 TRP A CA 1
ATOM 1456 C C . TRP A 1 208 ? 7.686 1.115 7.374 1.00 94.00 208 TRP A C 1
ATOM 1458 O O . TRP A 1 208 ? 8.445 2.078 7.271 1.00 94.00 208 TRP A O 1
ATOM 1468 N N . ALA A 1 209 ? 8.061 -0.121 7.038 1.00 92.88 209 ALA A N 1
ATOM 1469 C CA . ALA A 1 209 ? 9.382 -0.463 6.519 1.00 92.88 209 ALA A CA 1
ATOM 1470 C C . ALA A 1 209 ? 9.670 0.225 5.175 1.00 92.88 209 ALA A C 1
ATOM 1472 O O . ALA A 1 209 ? 10.789 0.692 4.951 1.00 92.88 209 ALA A O 1
ATOM 1473 N N . ARG A 1 210 ? 8.652 0.353 4.316 1.00 94.81 210 ARG A N 1
ATOM 1474 C CA . ARG A 1 210 ? 8.729 1.098 3.056 1.00 94.81 210 ARG A CA 1
ATOM 1475 C C . ARG A 1 210 ? 9.055 2.567 3.297 1.00 94.81 210 ARG A C 1
ATOM 1477 O O . ARG A 1 210 ? 10.000 3.075 2.711 1.00 94.81 210 ARG A O 1
ATOM 1484 N N . GLN A 1 211 ? 8.341 3.238 4.200 1.00 94.06 211 GLN A N 1
ATOM 1485 C CA . GLN A 1 211 ? 8.614 4.647 4.500 1.00 94.06 211 GLN A CA 1
ATOM 1486 C C . GLN A 1 211 ? 9.926 4.879 5.281 1.00 94.06 211 GLN A C 1
ATOM 1488 O O . GLN A 1 211 ? 10.368 6.020 5.432 1.00 94.06 211 GLN A O 1
ATOM 1493 N N . GLU A 1 212 ? 10.540 3.824 5.822 1.00 92.88 212 GLU A N 1
ATOM 1494 C CA . GLU A 1 212 ? 11.907 3.842 6.360 1.00 92.88 212 GLU A CA 1
ATOM 1495 C C . GLU A 1 212 ? 12.987 3.678 5.280 1.00 92.88 212 GLU A C 1
ATOM 1497 O O . GLU A 1 212 ? 14.167 3.696 5.619 1.00 92.88 212 GLU A O 1
ATOM 1502 N N . GLY A 1 213 ? 12.610 3.500 4.011 1.00 94.50 213 GLY A N 1
ATOM 1503 C CA . GLY A 1 213 ? 13.550 3.288 2.909 1.00 94.50 213 GLY A CA 1
ATOM 1504 C C . GLY A 1 213 ? 14.170 1.888 2.888 1.00 94.50 213 GLY A C 1
ATOM 1505 O O . GLY A 1 213 ? 15.106 1.630 2.137 1.00 94.50 213 GLY A O 1
ATOM 1506 N N . ARG A 1 214 ? 13.653 0.928 3.679 1.00 94.00 214 ARG A N 1
ATOM 1507 C CA . ARG A 1 214 ? 14.221 -0.438 3.747 1.00 94.00 214 ARG A CA 1
ATOM 1508 C C . ARG A 1 214 ? 14.167 -1.190 2.416 1.00 94.00 214 ARG A C 1
ATOM 1510 O O . ARG A 1 214 ? 14.832 -2.211 2.272 1.00 94.00 214 ARG A O 1
ATOM 1517 N N . PHE A 1 215 ? 13.351 -0.717 1.477 1.00 95.12 215 PHE A N 1
ATOM 1518 C CA . PHE A 1 215 ? 13.117 -1.353 0.183 1.00 95.12 215 PHE A CA 1
ATOM 1519 C C . PHE A 1 215 ? 13.539 -0.468 -0.999 1.00 95.12 215 PHE A C 1
ATOM 1521 O O . PHE A 1 215 ? 13.166 -0.762 -2.134 1.00 95.12 215 PHE A O 1
ATOM 1528 N N . ASP A 1 216 ? 14.307 0.600 -0.761 1.00 96.31 216 ASP A N 1
ATOM 1529 C CA . ASP A 1 216 ? 14.777 1.504 -1.824 1.00 96.31 216 ASP A CA 1
ATOM 1530 C C . ASP A 1 216 ? 15.764 0.806 -2.772 1.00 96.31 216 ASP A C 1
ATOM 1532 O O . ASP A 1 216 ? 15.763 1.064 -3.978 1.00 96.31 216 ASP A O 1
ATOM 1536 N N . ASP A 1 217 ? 16.523 -0.152 -2.230 1.00 96.75 217 ASP A N 1
ATOM 1537 C CA . ASP A 1 217 ? 17.489 -0.990 -2.943 1.00 96.75 217 ASP A CA 1
ATOM 1538 C C . ASP A 1 217 ? 17.224 -2.486 -2.718 1.00 96.75 217 ASP A C 1
ATOM 1540 O O . ASP A 1 217 ? 18.137 -3.303 -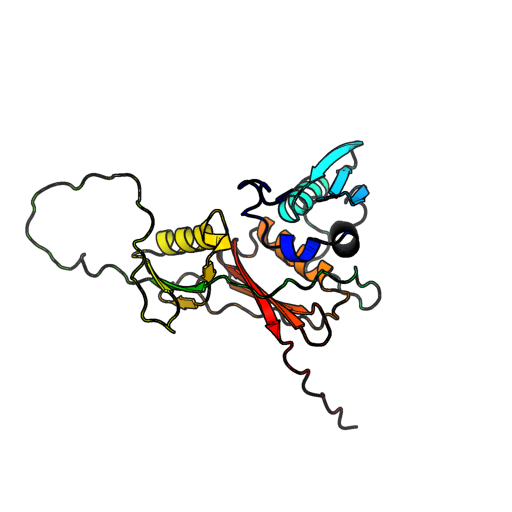2.678 1.00 96.75 217 ASP A O 1
ATOM 1544 N N . ALA A 1 218 ? 15.961 -2.876 -2.541 1.00 96.38 218 ALA A N 1
ATOM 1545 C CA . ALA A 1 218 ? 15.585 -4.280 -2.411 1.00 96.38 218 ALA A CA 1
ATOM 1546 C C . ALA A 1 218 ? 14.226 -4.559 -3.058 1.00 96.38 218 ALA A C 1
ATOM 1548 O O . ALA A 1 218 ? 13.401 -3.661 -3.241 1.00 96.38 218 ALA A O 1
ATOM 1549 N N . ALA A 1 219 ? 14.000 -5.824 -3.405 1.00 96.88 219 ALA A N 1
ATOM 1550 C CA . ALA A 1 219 ? 12.716 -6.325 -3.870 1.00 96.88 219 ALA A CA 1
ATOM 1551 C C . ALA A 1 219 ? 12.119 -7.265 -2.819 1.00 96.88 219 ALA A C 1
ATOM 1553 O O . ALA A 1 219 ? 12.751 -8.240 -2.408 1.00 96.88 219 ALA A O 1
ATOM 1554 N N . LEU A 1 220 ? 10.887 -6.984 -2.406 1.00 96.69 220 LEU A N 1
ATOM 1555 C CA . LEU A 1 220 ? 10.160 -7.749 -1.399 1.00 96.69 220 LEU A CA 1
ATOM 1556 C C . LEU A 1 220 ? 8.843 -8.238 -1.987 1.00 96.69 220 LEU A C 1
ATOM 1558 O O . LEU A 1 220 ? 8.121 -7.462 -2.608 1.00 96.69 220 LEU A O 1
ATOM 1562 N N . THR A 1 221 ? 8.485 -9.492 -1.719 1.00 96.00 221 THR A N 1
ATOM 1563 C CA . THR A 1 221 ? 7.109 -9.962 -1.899 1.00 96.00 221 THR A CA 1
ATOM 1564 C C . THR A 1 221 ? 6.554 -10.504 -0.590 1.00 96.00 221 THR A C 1
ATOM 1566 O O . THR A 1 221 ? 7.237 -11.194 0.166 1.00 96.00 221 THR A O 1
ATOM 1569 N N . VAL A 1 222 ? 5.310 -10.152 -0.292 1.00 93.75 222 VAL A N 1
ATOM 1570 C CA . VAL A 1 222 ? 4.616 -10.523 0.934 1.00 93.75 222 VAL A CA 1
ATOM 1571 C C . VAL A 1 222 ? 3.243 -11.049 0.573 1.00 93.75 222 VAL A C 1
ATOM 1573 O O . VAL A 1 222 ? 2.458 -10.358 -0.072 1.00 93.75 222 VAL A O 1
ATOM 1576 N N . ARG A 1 223 ? 2.917 -12.246 1.064 1.00 92.56 223 ARG A N 1
ATOM 1577 C CA . ARG A 1 223 ? 1.551 -12.758 1.002 1.00 92.56 223 ARG A CA 1
ATOM 1578 C C . ARG A 1 223 ? 0.843 -12.540 2.330 1.00 92.56 223 ARG A C 1
ATOM 1580 O O . ARG A 1 223 ? 1.220 -13.126 3.343 1.00 92.56 223 ARG A O 1
ATOM 1587 N N . VAL A 1 224 ? -0.206 -11.729 2.307 1.00 91.62 224 VAL A N 1
ATOM 1588 C CA . VAL A 1 224 ? -1.046 -11.430 3.467 1.00 91.62 224 VAL A CA 1
ATOM 1589 C C . VAL A 1 224 ? -2.272 -12.344 3.436 1.00 91.62 224 VAL A C 1
ATOM 1591 O O . VAL A 1 224 ? -3.083 -12.222 2.521 1.00 91.62 224 VAL A O 1
ATOM 1594 N N . PRO A 1 225 ? -2.448 -13.277 4.381 1.00 91.44 225 PRO A N 1
ATOM 1595 C CA . PRO A 1 225 ? -3.668 -14.076 4.445 1.00 91.44 225 PRO A CA 1
ATOM 1596 C C . PRO A 1 225 ? -4.833 -13.177 4.868 1.00 91.44 225 PRO A C 1
ATOM 1598 O O . PRO A 1 225 ? -4.739 -12.513 5.891 1.00 91.44 225 PRO A O 1
ATOM 1601 N N . LEU A 1 226 ? -5.919 -13.139 4.094 1.00 91.69 226 LEU A N 1
ATOM 1602 C CA . LEU A 1 226 ? -7.104 -12.322 4.401 1.00 91.69 226 LEU A CA 1
ATOM 1603 C C . LEU A 1 226 ? -8.266 -13.188 4.897 1.00 91.69 226 LEU A C 1
ATOM 1605 O O . LEU A 1 226 ? -9.020 -12.789 5.781 1.00 91.69 226 LEU A O 1
ATOM 1609 N N . THR A 1 227 ? -8.381 -14.404 4.365 1.00 91.75 227 THR A N 1
ATOM 1610 C CA . THR A 1 227 ? -9.307 -15.448 4.817 1.00 91.75 227 THR A CA 1
ATOM 1611 C C . THR A 1 227 ? -8.585 -16.802 4.832 1.00 91.75 227 THR A C 1
ATOM 1613 O O . THR A 1 227 ? -7.368 -16.864 4.648 1.00 91.75 227 THR A O 1
ATOM 1616 N N . ALA A 1 228 ? -9.310 -17.899 5.069 1.00 89.69 228 ALA A N 1
ATOM 1617 C CA . ALA A 1 228 ? -8.746 -19.246 4.952 1.00 89.69 228 ALA A CA 1
ATOM 1618 C C . ALA A 1 228 ? -8.315 -19.583 3.509 1.00 89.69 228 ALA A C 1
ATOM 1620 O O . ALA A 1 228 ? -7.306 -20.258 3.316 1.00 89.69 228 ALA A O 1
ATOM 1621 N N . ASP A 1 229 ? -9.042 -19.055 2.519 1.00 91.50 229 ASP A N 1
ATOM 1622 C CA . ASP A 1 229 ? -8.917 -19.440 1.107 1.00 91.50 229 ASP A CA 1
ATOM 1623 C C . ASP A 1 229 ? -8.430 -18.301 0.201 1.00 91.50 229 ASP A C 1
ATOM 1625 O O . ASP A 1 229 ? -8.180 -18.503 -0.991 1.00 91.50 229 ASP A O 1
ATOM 1629 N N . ALA A 1 230 ? -8.268 -17.096 0.750 1.00 92.50 230 ALA A N 1
ATOM 1630 C CA . ALA A 1 230 ? -7.835 -15.919 0.013 1.00 92.50 230 ALA A CA 1
ATOM 1631 C C . ALA A 1 230 ? -6.765 -15.126 0.767 1.00 92.50 230 ALA A C 1
ATOM 1633 O O . ALA A 1 230 ? -6.731 -15.059 1.999 1.00 92.50 230 ALA A O 1
ATOM 1634 N N . GLY A 1 231 ? -5.901 -14.479 -0.003 1.00 92.31 231 GLY A N 1
ATOM 1635 C CA . GLY A 1 231 ? -4.897 -13.560 0.497 1.00 92.31 231 GLY A CA 1
ATOM 1636 C C . GLY A 1 231 ? -4.671 -12.393 -0.451 1.00 92.31 231 GLY A C 1
ATOM 1637 O O . GLY A 1 231 ? -5.327 -12.257 -1.480 1.00 92.31 231 GLY A O 1
ATOM 1638 N N . LEU A 1 232 ? -3.706 -11.564 -0.094 1.00 93.75 232 LEU A N 1
ATOM 1639 C CA . LEU A 1 232 ? -3.198 -10.463 -0.888 1.00 93.75 232 LEU A CA 1
ATOM 1640 C C . LEU A 1 232 ? -1.735 -10.739 -1.204 1.00 93.75 232 LEU A C 1
ATOM 1642 O O . LEU A 1 232 ? -0.963 -11.043 -0.298 1.00 93.75 232 LEU A O 1
ATOM 1646 N N . ASP A 1 233 ? -1.360 -10.636 -2.469 1.00 94.44 233 ASP A N 1
ATOM 1647 C CA . ASP A 1 233 ? 0.032 -10.645 -2.891 1.00 94.44 233 ASP A CA 1
ATOM 1648 C C . ASP A 1 233 ? 0.511 -9.205 -3.066 1.00 94.44 233 ASP A C 1
ATOM 1650 O O . ASP A 1 233 ? 0.001 -8.470 -3.917 1.00 94.44 233 ASP A O 1
ATOM 1654 N N . VAL A 1 234 ? 1.459 -8.802 -2.224 1.00 95.81 234 VAL A N 1
ATOM 1655 C CA . VAL A 1 234 ? 2.051 -7.465 -2.207 1.00 95.81 234 VAL A CA 1
ATOM 1656 C C . VAL A 1 234 ? 3.487 -7.569 -2.700 1.00 95.81 234 VAL A C 1
ATOM 1658 O O . VAL A 1 234 ? 4.254 -8.384 -2.193 1.00 95.81 234 VAL A O 1
ATOM 1661 N N . GLU A 1 235 ? 3.871 -6.744 -3.668 1.00 97.19 235 GLU A N 1
ATOM 1662 C CA . GLU A 1 235 ? 5.255 -6.614 -4.122 1.00 97.19 235 GLU A CA 1
ATOM 1663 C C . GLU A 1 235 ? 5.720 -5.168 -3.965 1.00 97.19 235 GLU A C 1
ATOM 1665 O O . GLU A 1 235 ? 5.047 -4.234 -4.413 1.00 97.19 235 GLU A O 1
ATOM 1670 N N . VAL A 1 236 ? 6.880 -5.002 -3.331 1.00 97.44 236 VAL A N 1
ATOM 1671 C CA . VAL A 1 236 ? 7.546 -3.715 -3.135 1.00 97.44 236 VAL A CA 1
ATOM 1672 C C . VAL A 1 236 ? 8.873 -3.727 -3.879 1.00 97.44 236 VAL A C 1
ATOM 1674 O O . VAL A 1 236 ? 9.670 -4.653 -3.712 1.00 97.44 236 VAL A O 1
ATOM 1677 N N . ARG A 1 237 ? 9.119 -2.693 -4.685 1.00 97.81 237 ARG A N 1
ATOM 1678 C CA . ARG A 1 237 ? 10.382 -2.483 -5.400 1.00 97.81 237 ARG A CA 1
ATOM 1679 C C . ARG A 1 237 ? 10.755 -1.016 -5.397 1.00 97.81 237 ARG A C 1
ATOM 1681 O O . ARG A 1 237 ? 9.900 -0.172 -5.655 1.00 97.81 237 ARG A O 1
ATOM 1688 N N . ALA A 1 238 ? 12.030 -0.728 -5.156 1.00 96.88 238 ALA A N 1
ATOM 1689 C CA . ALA A 1 238 ? 12.567 0.631 -5.171 1.00 96.88 238 ALA A CA 1
ATOM 1690 C C . ALA A 1 238 ? 11.749 1.616 -4.305 1.00 96.88 238 ALA A C 1
ATOM 1692 O O . ALA A 1 238 ? 11.513 2.751 -4.711 1.00 96.88 238 ALA A O 1
ATOM 1693 N N . GLY A 1 239 ? 11.254 1.149 -3.151 1.00 96.06 239 GLY A N 1
ATOM 1694 C CA . GLY A 1 239 ? 10.425 1.929 -2.221 1.00 96.06 239 GLY A CA 1
ATOM 1695 C C . GLY A 1 239 ? 8.933 2.051 -2.586 1.00 96.06 239 GLY A C 1
ATOM 1696 O O . GLY A 1 239 ? 8.165 2.669 -1.841 1.00 96.06 239 GLY A O 1
ATOM 1697 N N . TRP A 1 240 ? 8.483 1.439 -3.687 1.00 96.81 240 TRP A N 1
ATOM 1698 C CA . TRP A 1 240 ? 7.114 1.553 -4.206 1.00 96.81 240 TRP A CA 1
ATOM 1699 C C . TRP A 1 240 ? 6.344 0.237 -4.118 1.00 96.81 240 TRP A C 1
ATOM 1701 O O . TRP A 1 240 ? 6.892 -0.822 -4.420 1.00 96.81 240 TRP A O 1
ATOM 1711 N N . VAL A 1 241 ? 5.060 0.296 -3.751 1.00 96.81 241 VAL A N 1
ATOM 1712 C CA . VAL A 1 241 ? 4.154 -0.861 -3.841 1.00 96.81 241 VAL A CA 1
ATOM 1713 C C . VAL A 1 241 ? 3.669 -0.980 -5.282 1.00 96.81 241 VAL A C 1
ATOM 1715 O O . VAL A 1 241 ? 2.805 -0.231 -5.724 1.00 96.81 241 VAL A O 1
ATOM 1718 N N . VAL A 1 242 ? 4.253 -1.917 -6.023 1.00 96.69 242 VAL A N 1
ATOM 1719 C CA . VAL A 1 242 ? 4.054 -2.072 -7.476 1.00 96.69 242 VAL A CA 1
ATOM 1720 C C . VAL A 1 242 ? 3.052 -3.176 -7.821 1.00 96.69 242 VAL A C 1
ATOM 1722 O O . VAL A 1 242 ? 2.561 -3.252 -8.948 1.00 96.69 242 VAL A O 1
ATOM 1725 N N . ARG A 1 243 ? 2.719 -4.028 -6.844 1.00 95.12 243 ARG A N 1
ATOM 1726 C CA . ARG A 1 243 ? 1.641 -5.018 -6.922 1.00 95.12 243 ARG A CA 1
ATOM 1727 C C . ARG A 1 243 ? 0.964 -5.133 -5.558 1.00 95.12 243 ARG A C 1
ATOM 1729 O O . ARG A 1 243 ? 1.645 -5.214 -4.544 1.00 95.12 243 ARG A O 1
ATOM 1736 N N . ALA A 1 244 ? -0.364 -5.145 -5.545 1.00 94.88 244 ALA A N 1
ATOM 1737 C CA . ALA A 1 244 ? -1.186 -5.434 -4.370 1.00 94.88 244 ALA A CA 1
ATOM 1738 C C . ALA A 1 244 ? -2.492 -6.064 -4.864 1.00 94.88 244 ALA A C 1
ATOM 1740 O O . ALA A 1 244 ? -3.476 -5.359 -5.085 1.00 94.88 244 ALA A O 1
ATOM 1741 N N . VAL A 1 245 ? -2.457 -7.366 -5.151 1.00 93.75 245 VAL A N 1
ATOM 1742 C CA . VAL A 1 245 ? -3.528 -8.073 -5.875 1.00 93.75 245 VAL A CA 1
ATOM 1743 C C . VAL A 1 245 ? -4.102 -9.208 -5.025 1.00 93.75 245 VAL A C 1
ATOM 1745 O O . VAL A 1 245 ? -3.338 -9.908 -4.351 1.00 93.75 245 VAL A O 1
ATOM 1748 N N . PRO A 1 246 ? -5.426 -9.439 -5.024 1.00 92.12 246 PRO A N 1
ATOM 1749 C CA . PRO A 1 246 ? -6.001 -10.624 -4.407 1.00 92.12 246 PRO A CA 1
ATOM 1750 C C . PRO A 1 246 ? -5.430 -11.890 -5.047 1.00 92.12 246 PRO A C 1
ATOM 1752 O O . PRO A 1 246 ? -5.288 -11.987 -6.265 1.00 92.12 246 PRO A O 1
ATOM 1755 N N . CYS A 1 247 ? -5.131 -12.890 -4.230 1.00 91.69 247 CYS A N 1
ATOM 1756 C CA . CYS A 1 247 ? -4.681 -14.198 -4.683 1.00 91.69 247 CYS A CA 1
ATOM 1757 C C . CYS A 1 247 ? -5.415 -15.303 -3.922 1.00 91.69 247 CYS A C 1
ATOM 1759 O O . CYS A 1 247 ? -5.884 -15.112 -2.798 1.00 91.69 247 CYS A O 1
ATOM 1761 N N . ARG A 1 248 ? -5.519 -16.486 -4.534 1.00 88.31 248 ARG A N 1
ATOM 1762 C CA . ARG A 1 248 ? -5.988 -17.675 -3.813 1.00 88.31 248 ARG A CA 1
ATOM 1763 C C . ARG A 1 248 ? -4.946 -18.072 -2.775 1.00 88.31 248 ARG A C 1
ATOM 1765 O O . ARG A 1 248 ? -3.743 -17.996 -3.042 1.00 88.31 248 ARG A O 1
ATOM 1772 N N . ALA A 1 249 ? -5.401 -18.521 -1.610 1.00 78.31 249 ALA A N 1
ATOM 1773 C CA . ALA A 1 249 ? -4.508 -19.122 -0.638 1.00 78.31 249 ALA A CA 1
ATOM 1774 C C . ALA A 1 249 ? -3.818 -20.329 -1.284 1.00 78.31 249 ALA A C 1
ATOM 1776 O O . ALA A 1 249 ? -4.461 -21.172 -1.914 1.00 78.31 249 ALA A O 1
ATOM 1777 N N . ILE A 1 250 ? -2.495 -20.418 -1.134 1.00 67.50 250 ILE A N 1
ATOM 1778 C CA . ILE A 1 250 ? -1.814 -21.677 -1.425 1.00 67.50 250 ILE A CA 1
ATOM 1779 C C . ILE A 1 250 ? -2.316 -22.668 -0.374 1.00 67.50 250 ILE A C 1
ATOM 1781 O O . ILE A 1 250 ? -2.219 -22.349 0.816 1.00 67.50 250 ILE A O 1
ATOM 1785 N N . PRO A 1 251 ? -2.829 -23.848 -0.771 1.00 65.69 251 PRO A N 1
ATOM 1786 C CA . PRO A 1 251 ? -3.218 -24.872 0.180 1.00 65.69 251 PRO A CA 1
ATOM 1787 C C . PRO A 1 251 ? -2.055 -25.092 1.139 1.00 65.69 251 PRO A C 1
ATOM 1789 O O . PRO A 1 251 ? -0.944 -25.411 0.701 1.00 65.69 251 PRO A O 1
ATOM 1792 N N . ARG A 1 252 ? -2.276 -24.889 2.444 1.00 63.84 252 ARG A N 1
ATOM 1793 C CA . ARG A 1 252 ? -1.289 -25.299 3.442 1.00 63.84 252 ARG A CA 1
ATOM 1794 C C . ARG A 1 252 ? -1.106 -26.791 3.222 1.00 63.84 252 ARG A C 1
ATOM 1796 O O . ARG A 1 252 ? -2.014 -27.561 3.524 1.00 63.84 252 ARG A O 1
ATOM 1803 N N . ARG A 1 253 ? 0.029 -27.202 2.640 1.00 60.19 253 ARG A N 1
ATOM 1804 C CA . ARG A 1 253 ? 0.386 -28.621 2.599 1.00 60.19 253 ARG A CA 1
ATOM 1805 C C . ARG A 1 253 ? 0.273 -29.088 4.036 1.00 60.19 253 ARG A C 1
ATOM 1807 O O . ARG A 1 253 ? 0.953 -28.527 4.896 1.00 60.19 253 ARG A O 1
ATOM 1814 N N . ALA A 1 254 ? -0.642 -30.024 4.287 1.00 52.78 254 ALA A N 1
ATOM 1815 C CA . ALA A 1 254 ? -0.771 -30.641 5.588 1.00 52.78 254 ALA A CA 1
ATOM 1816 C C . ALA A 1 254 ? 0.622 -31.158 5.927 1.00 52.78 254 ALA A C 1
ATOM 1818 O O . ALA A 1 254 ? 1.121 -32.084 5.287 1.00 52.78 254 ALA A O 1
ATOM 1819 N N . VAL A 1 255 ? 1.299 -30.481 6.854 1.00 52.94 255 VAL A N 1
ATOM 1820 C CA . VAL A 1 255 ? 2.535 -30.994 7.415 1.00 52.94 255 VAL A CA 1
ATOM 1821 C C . VAL A 1 255 ? 2.060 -32.176 8.234 1.00 52.94 255 VAL A C 1
ATOM 1823 O O . VAL A 1 255 ? 1.639 -32.019 9.376 1.00 52.94 255 VAL A O 1
ATOM 1826 N N . THR A 1 256 ? 1.997 -33.348 7.603 1.00 51.41 256 THR A N 1
ATOM 1827 C CA . THR A 1 256 ? 1.783 -34.604 8.302 1.00 51.41 256 THR A CA 1
ATOM 1828 C C . THR A 1 256 ? 2.957 -34.727 9.251 1.00 51.41 256 THR A C 1
ATOM 1830 O O . THR A 1 256 ? 4.056 -35.103 8.839 1.00 51.41 256 THR A O 1
ATOM 1833 N N . SER A 1 257 ? 2.754 -34.330 10.505 1.00 49.28 257 SER A N 1
ATOM 1834 C CA . SER A 1 257 ? 3.677 -34.642 11.579 1.00 49.28 257 SER A CA 1
ATOM 1835 C C . SER A 1 257 ? 3.698 -36.163 11.668 1.00 49.28 257 SER A C 1
ATOM 1837 O O . SER A 1 257 ? 2.771 -36.764 12.213 1.00 49.28 257 SER A O 1
ATOM 1839 N N . ARG A 1 258 ? 4.700 -36.804 11.060 1.00 56.00 258 ARG A N 1
ATOM 1840 C CA . ARG A 1 258 ? 5.012 -38.189 11.401 1.00 56.00 258 ARG A CA 1
ATOM 1841 C C . ARG A 1 258 ? 5.452 -38.155 12.862 1.00 56.00 258 ARG A C 1
ATOM 1843 O O . ARG A 1 258 ? 6.464 -37.530 13.171 1.00 56.00 258 ARG A O 1
ATOM 1850 N N . ARG A 1 259 ? 4.594 -38.689 13.731 1.00 65.19 259 ARG A N 1
ATOM 1851 C CA . ARG A 1 259 ? 4.959 -39.079 15.091 1.00 65.19 259 ARG A CA 1
ATOM 1852 C C . ARG A 1 259 ? 5.769 -40.361 15.029 1.00 65.19 259 ARG A C 1
ATOM 1854 O O . ARG A 1 259 ? 5.485 -41.163 14.109 1.00 65.19 259 ARG A O 1
#

Radius of gyration: 20.96 Å; chains: 1; bounding box: 57×58×63 Å

Sequence (259 aa):
MCGACGGTQALGDWARPLTAEVAARSAVATAVTRLAGRRAGRIAVRPGGWSVLGVTGALAVCDTLTELVARVRADTGRPAGSEAATGPDAASGRLTLPGPDHRRGVVVALIPDRTADTEGPAGTPLRTGPTEAPTAVTPTPGTADTWTVGTEAEARAALKALADGPHATRHYLAGLTGVTAPWGAPAVPLCSRSAPDSAADLVVWVEWARQEGRFDDAALTVRVPLTADAGLDVEVRAGWVVRAVPCRAIPRRAVTSRR

Organism: NCBI:txid2596892

Secondary structure (DSSP, 8-state):
-------GGGTT-TTGGGG-SHHHHHHHHHHHHHHHGGGS-EEEEETTEEEEE-TTS-EEEESSHHHHHHHHHHHH-S-SSSS----TT----PPPPP----PEEEEEEE---GGGG-------PPP----PPP-EEPPPTTSPEEEEESSHHHHHHHHHHHHSHHHHTTEEEEEEES--SGGGSPPEEE-----GGGHHHHHHHHHHHHHTTTTTT-EEEEEEE-SSSEEEEEEEETTEEEEEEEEEPPP--------

pLDDT: mean 82.35, std 18.62, range [34.72, 97.94]

Foldseek 3Di:
DDPPVPDLVPLQALCCLQCQDQQSLQLLQQLQCQQLDPQQADWDTDNQFIWGQGPVRDIDTDNHLLRSLVVSCVRRPDTPDDDQPPPVPCQSFFTHDGDAQQAFAEEEEADAPPVVPPPDDDDDDDDDDPDDQFDWDDDDPPDGTYGYDNDVVSVLVVLVVCNDGPNVNHYFHPYYYDDPFALRDDADEDPDPDDSSNLSNVVSVVSNCLVVQVALRHKHWYWRDRHPFKTWIWIDGNSGGRGTGIDTDDPPPPPPPPD